Protein AF-A0A8C5WVE3-F1 (afdb_monomer)

Organism: Laticauda laticaudata (NCBI:txid8630)

Sequence (205 aa):
MLMNSTLAFTITLLGLSRTSEAAIAASKREGDHWGKNQDRVSEVPQQKLKQQLEPLLLSSKQCNIPPDSRFDCAPEKLLSQDECQARGCCYVPVSSKEPWCFFPSNYSSYKITNLTATQSGYTAHLNRSVPSFMPDDIMNVQLDVIFETKGRLHFTLKDPARKRYEVPLETPKTTSKESSTLYSVQFSADPFGLIVFRQSNGQVL

Nearest PDB structures (foldseek):
  5nn6-assembly1_A  TM=9.736E-01  e=2.088E-18  Homo sapiens
  5nn3-assembly1_A  TM=9.776E-01  e=5.683E-18  Homo sapiens
  5nn4-assembly1_A  TM=9.722E-01  e=7.193E-18  Homo sapiens
  5nn8-assembly1_A  TM=9.726E-01  e=9.105E-18  Homo sapiens
  8cb1-assembly1_G  TM=9.843E-01  e=1.284E-15  Homo sapiens

pLDDT: mean 80.45, std 23.31, range [29.86, 98.75]

Structure (mmCIF, N/CA/C/O backbone):
data_AF-A0A8C5WVE3-F1
#
_entry.id   AF-A0A8C5WVE3-F1
#
loop_
_atom_site.group_PDB
_atom_site.id
_atom_site.type_symbol
_atom_site.label_atom_id
_atom_site.label_alt_id
_atom_site.label_comp_id
_atom_site.label_asym_id
_atom_site.label_entity_id
_atom_site.label_seq_id
_atom_site.pdbx_PDB_ins_code
_atom_site.Cartn_x
_atom_site.Cartn_y
_atom_site.Cartn_z
_atom_site.occupancy
_atom_site.B_iso_or_equiv
_atom_site.auth_seq_id
_atom_site.auth_comp_id
_atom_site.auth_asym_id
_atom_site.auth_atom_id
_atom_site.pdbx_PDB_model_num
ATOM 1 N N . MET A 1 1 ? 27.695 -66.917 33.510 1.00 36.28 1 MET A N 1
ATOM 2 C CA . MET A 1 1 ? 26.734 -68.009 33.236 1.00 36.28 1 MET A CA 1
ATOM 3 C C . MET A 1 1 ? 25.583 -67.382 32.452 1.00 36.28 1 MET A C 1
ATOM 5 O O . MET A 1 1 ? 24.950 -66.501 33.006 1.00 36.28 1 MET A O 1
ATOM 9 N N . LEU A 1 2 ? 25.551 -67.476 31.111 1.00 29.86 2 LEU A N 1
ATOM 10 C CA . LEU A 1 2 ? 25.024 -68.604 30.299 1.00 29.86 2 LEU A CA 1
ATOM 11 C C . LEU A 1 2 ? 23.488 -68.732 30.509 1.00 29.86 2 LEU A C 1
ATOM 13 O O . LEU A 1 2 ? 23.090 -68.855 31.655 1.00 29.86 2 LEU A O 1
ATOM 17 N N . MET A 1 3 ? 22.570 -68.708 29.527 1.00 33.28 3 MET A N 1
ATOM 18 C CA . MET A 1 3 ? 22.635 -68.938 28.072 1.00 33.28 3 MET A CA 1
ATOM 19 C C . MET A 1 3 ? 21.449 -68.306 27.300 1.00 33.28 3 MET A C 1
ATOM 21 O O . MET A 1 3 ? 20.359 -68.157 27.839 1.00 33.28 3 MET A O 1
ATOM 25 N N . ASN A 1 4 ? 21.711 -68.033 26.015 1.00 31.00 4 ASN A N 1
ATOM 26 C CA . ASN A 1 4 ? 20.890 -68.114 24.792 1.00 31.00 4 ASN A CA 1
ATOM 27 C C . ASN A 1 4 ? 19.398 -68.500 24.859 1.00 31.00 4 ASN A C 1
ATOM 29 O O . ASN A 1 4 ? 19.034 -69.526 25.426 1.00 31.00 4 ASN A O 1
ATOM 33 N N . SER A 1 5 ? 18.607 -67.862 23.984 1.00 36.66 5 SER A N 1
ATOM 34 C CA . SER A 1 5 ? 17.792 -68.640 23.045 1.00 36.66 5 SER A CA 1
ATOM 35 C C . SER A 1 5 ? 17.636 -67.945 21.694 1.00 36.66 5 SER A C 1
ATOM 37 O O . SER A 1 5 ? 17.426 -66.738 21.593 1.00 36.66 5 SER A O 1
ATOM 39 N N . THR A 1 6 ? 17.803 -68.765 20.670 1.00 34.94 6 THR A N 1
ATOM 40 C CA . THR A 1 6 ? 17.997 -68.467 19.258 1.00 34.94 6 THR A CA 1
ATOM 41 C C . THR A 1 6 ? 16.726 -68.865 18.520 1.00 34.94 6 THR A C 1
ATOM 43 O O . THR A 1 6 ? 16.216 -69.955 18.760 1.00 34.94 6 THR A O 1
ATOM 46 N N . LEU A 1 7 ? 16.263 -68.068 17.559 1.00 39.22 7 LEU A N 1
ATOM 47 C CA . LEU A 1 7 ? 15.456 -68.588 16.455 1.00 39.22 7 LEU A CA 1
ATOM 48 C C . LEU A 1 7 ? 15.922 -67.938 15.156 1.00 39.22 7 LEU A C 1
ATOM 50 O O . LEU A 1 7 ? 15.709 -66.757 14.894 1.00 39.22 7 LEU A O 1
ATOM 54 N N . ALA A 1 8 ? 16.641 -68.756 14.396 1.00 35.56 8 ALA A N 1
ATOM 55 C CA . ALA A 1 8 ? 17.126 -68.494 13.061 1.00 35.56 8 ALA A CA 1
ATOM 56 C C . ALA A 1 8 ? 16.016 -68.799 12.047 1.00 35.56 8 ALA A C 1
ATOM 58 O O . ALA A 1 8 ? 15.386 -69.852 12.121 1.00 35.56 8 ALA A O 1
ATOM 59 N N . PHE A 1 9 ? 15.840 -67.919 11.064 1.00 33.25 9 PHE A N 1
ATOM 60 C CA . PHE A 1 9 ? 15.232 -68.268 9.785 1.00 33.25 9 PHE A CA 1
ATOM 61 C C . PHE A 1 9 ? 16.265 -68.012 8.693 1.00 33.25 9 PHE A C 1
ATOM 63 O O . PHE A 1 9 ? 16.633 -66.880 8.389 1.00 33.25 9 PHE A O 1
ATOM 70 N N . THR A 1 10 ? 16.773 -69.112 8.154 1.00 33.31 10 THR A N 1
ATOM 71 C CA . THR A 1 10 ? 17.663 -69.198 7.003 1.00 33.31 10 THR A CA 1
ATOM 72 C C . THR A 1 10 ? 16.846 -69.096 5.718 1.00 33.31 10 THR A C 1
ATOM 74 O O . THR A 1 10 ? 16.001 -69.953 5.467 1.00 33.31 10 THR A O 1
ATOM 77 N N . ILE A 1 11 ? 17.136 -68.105 4.874 1.00 38.97 11 ILE A N 1
ATOM 78 C CA . ILE A 1 11 ? 16.795 -68.142 3.448 1.00 38.97 11 ILE A CA 1
ATOM 79 C C . ILE A 1 11 ? 18.112 -68.158 2.677 1.00 38.97 11 ILE A C 1
ATOM 81 O O . ILE A 1 11 ? 18.825 -67.160 2.589 1.00 38.97 11 ILE A O 1
ATOM 85 N N . THR A 1 12 ? 18.439 -69.334 2.154 1.00 33.59 12 THR A N 1
ATOM 86 C CA . THR A 1 12 ? 19.537 -69.574 1.222 1.00 33.59 12 THR A CA 1
ATOM 87 C C . THR A 1 12 ? 19.081 -69.149 -0.171 1.00 33.59 12 THR A C 1
ATOM 89 O O . THR A 1 12 ? 18.256 -69.828 -0.776 1.00 33.59 12 THR A O 1
ATOM 92 N N . LEU A 1 13 ? 19.623 -68.052 -0.701 1.00 44.06 13 LEU A N 1
ATOM 93 C CA . LEU A 1 13 ? 19.590 -67.769 -2.136 1.00 44.06 13 LEU A CA 1
ATOM 94 C C . LEU A 1 13 ? 21.010 -67.894 -2.680 1.00 44.06 13 LEU A C 1
ATOM 96 O O . LEU A 1 13 ? 21.909 -67.113 -2.372 1.00 44.06 13 LEU A O 1
ATOM 100 N N . LEU A 1 14 ? 21.188 -68.970 -3.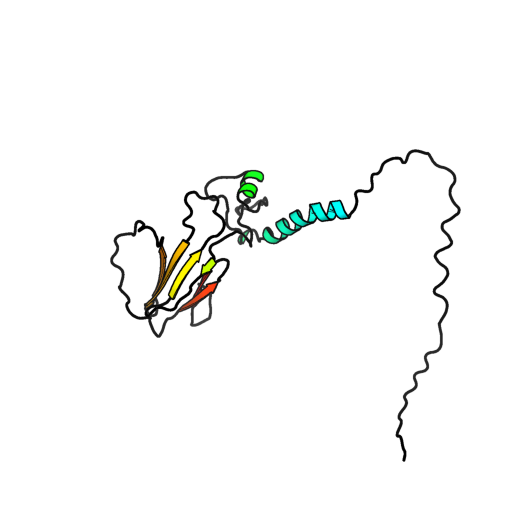439 1.00 37.88 14 LEU A N 1
ATOM 101 C CA . LEU A 1 14 ? 22.376 -69.313 -4.196 1.00 37.88 14 LEU A CA 1
ATOM 102 C C . LEU A 1 14 ? 22.664 -68.243 -5.252 1.00 37.88 14 LEU A C 1
ATOM 104 O O . LEU A 1 14 ? 21.809 -67.947 -6.077 1.00 37.88 14 LEU A O 1
ATOM 108 N N . GLY A 1 15 ? 23.910 -67.771 -5.243 1.00 36.34 15 GLY A N 1
ATOM 109 C CA . GLY A 1 15 ? 24.729 -67.606 -6.440 1.00 36.34 15 GLY A CA 1
ATOM 110 C C . GLY A 1 15 ? 24.320 -66.518 -7.428 1.00 36.34 15 GLY A C 1
ATOM 111 O O . GLY A 1 15 ? 23.378 -66.686 -8.187 1.00 36.34 15 GLY A O 1
ATOM 112 N N . LEU A 1 16 ? 25.146 -65.471 -7.502 1.00 39.44 16 LEU A N 1
ATOM 113 C CA . LEU A 1 16 ? 25.848 -65.040 -8.723 1.00 39.44 16 LEU A CA 1
ATOM 114 C C . LEU A 1 16 ? 26.688 -63.801 -8.381 1.00 39.44 16 LEU A C 1
ATOM 116 O O . LEU A 1 16 ? 26.283 -62.660 -8.573 1.00 39.44 16 LEU A O 1
ATOM 120 N N . SER A 1 17 ? 27.886 -64.036 -7.850 1.00 40.31 17 SER A N 1
ATOM 121 C CA . SER A 1 17 ? 28.980 -63.071 -7.897 1.00 40.31 17 SER A CA 1
ATOM 122 C C . SER A 1 17 ? 29.836 -63.392 -9.119 1.00 40.31 17 SER A C 1
ATOM 124 O O . SER A 1 17 ? 30.340 -64.508 -9.237 1.00 40.31 17 SER A O 1
ATOM 126 N N . ARG A 1 18 ? 30.012 -62.426 -10.028 1.00 43.72 18 ARG A N 1
ATOM 127 C CA . ARG A 1 18 ? 31.219 -62.311 -10.860 1.00 43.72 18 ARG A CA 1
ATOM 128 C C . ARG A 1 18 ? 31.317 -60.935 -11.532 1.00 43.72 18 ARG A C 1
ATOM 130 O O . ARG A 1 18 ? 30.504 -60.568 -12.370 1.00 43.72 18 ARG A O 1
ATOM 137 N N . THR A 1 19 ? 32.385 -60.248 -11.121 1.00 46.28 19 THR A N 1
ATOM 138 C CA . THR A 1 19 ? 33.288 -59.403 -11.921 1.00 46.28 19 THR A CA 1
ATOM 139 C C . THR A 1 19 ? 32.753 -58.082 -12.470 1.00 46.28 19 THR A C 1
ATOM 141 O O . THR A 1 19 ? 32.424 -57.955 -13.645 1.00 46.28 19 THR A O 1
ATOM 144 N N . SER A 1 20 ? 32.821 -57.052 -11.628 1.00 45.97 20 SER A N 1
ATOM 145 C CA . SER A 1 20 ? 33.083 -55.673 -12.038 1.00 45.97 20 SER A CA 1
ATOM 146 C C . SER A 1 20 ? 34.586 -55.501 -12.296 1.00 45.97 20 SER A C 1
ATOM 148 O O . SER A 1 20 ? 35.303 -55.162 -11.368 1.00 45.97 20 SER A O 1
ATOM 150 N N . GLU A 1 21 ? 35.066 -55.804 -13.506 1.00 47.56 21 GLU A N 1
ATOM 151 C CA . GLU A 1 21 ? 36.398 -55.406 -14.020 1.00 47.56 21 GLU A CA 1
ATOM 152 C C . GLU A 1 21 ? 36.596 -55.990 -15.433 1.00 47.56 21 GLU A C 1
ATOM 154 O O . GLU A 1 21 ? 37.212 -57.035 -15.592 1.00 47.56 21 GLU A O 1
ATOM 159 N N . ALA A 1 22 ? 36.006 -55.366 -16.462 1.00 41.16 22 ALA A N 1
ATOM 160 C CA . ALA A 1 22 ? 36.416 -55.488 -17.876 1.00 41.16 22 ALA A CA 1
ATOM 161 C C . ALA A 1 22 ? 35.455 -54.705 -18.796 1.00 41.16 22 ALA A C 1
ATOM 163 O O . ALA A 1 22 ? 34.677 -55.291 -19.540 1.00 41.16 22 ALA A O 1
ATOM 164 N N . ALA A 1 23 ? 35.483 -53.370 -18.754 1.00 37.03 23 ALA A N 1
ATOM 165 C CA . ALA A 1 23 ? 34.795 -52.550 -19.766 1.00 37.03 23 ALA A CA 1
ATOM 166 C C . ALA A 1 23 ? 35.504 -51.216 -20.075 1.00 37.03 23 ALA A C 1
ATOM 168 O O . ALA A 1 23 ? 34.881 -50.287 -20.575 1.00 37.03 23 ALA A O 1
ATOM 169 N N . ILE A 1 24 ? 36.810 -51.104 -19.789 1.00 43.03 24 ILE A N 1
ATOM 170 C CA . ILE A 1 24 ? 37.602 -49.885 -20.071 1.00 43.03 24 ILE A CA 1
ATOM 171 C C . ILE A 1 24 ? 38.659 -50.108 -21.177 1.00 43.03 24 ILE A C 1
ATOM 173 O O . ILE A 1 24 ? 39.328 -49.177 -21.607 1.00 43.03 24 ILE A O 1
ATOM 177 N N . ALA A 1 25 ? 38.773 -51.307 -21.754 1.00 41.84 25 ALA A N 1
ATOM 178 C CA . ALA A 1 25 ? 39.804 -51.606 -22.753 1.00 41.84 25 ALA A CA 1
ATOM 179 C C . ALA A 1 25 ? 39.232 -52.170 -24.065 1.00 41.84 25 ALA A C 1
ATOM 181 O O . ALA A 1 25 ? 39.540 -53.297 -24.433 1.00 41.84 25 ALA A O 1
ATOM 182 N N . ALA A 1 26 ? 38.401 -51.401 -24.779 1.00 40.22 26 ALA A N 1
ATOM 183 C CA . ALA A 1 26 ? 37.989 -51.753 -26.149 1.00 40.22 26 ALA A CA 1
ATOM 184 C C . ALA A 1 26 ? 37.555 -50.553 -27.019 1.00 40.22 26 ALA A C 1
ATOM 186 O O . ALA A 1 26 ? 36.688 -50.689 -27.870 1.00 40.22 26 ALA A O 1
ATOM 187 N N . SER A 1 27 ? 38.165 -49.374 -26.847 1.00 38.31 27 SER A N 1
ATOM 188 C CA . SER A 1 27 ? 38.025 -48.264 -27.809 1.00 38.31 27 SER A CA 1
ATOM 189 C C . SER A 1 27 ? 39.394 -47.678 -28.145 1.00 38.31 27 SER A C 1
ATOM 191 O O . SER A 1 27 ? 39.677 -46.502 -27.927 1.00 38.31 27 SER A O 1
ATOM 193 N N . LYS A 1 28 ? 40.303 -48.543 -28.603 1.00 47.88 28 LYS A N 1
ATOM 194 C CA . LYS A 1 28 ? 41.621 -48.138 -29.100 1.00 47.88 28 LYS A CA 1
ATOM 195 C C . LYS A 1 28 ? 42.072 -49.082 -30.208 1.00 47.88 28 LYS A C 1
ATOM 197 O O . LYS A 1 28 ? 42.980 -49.879 -29.993 1.00 47.88 28 LYS A O 1
ATOM 202 N N . ARG A 1 29 ? 41.389 -49.017 -31.355 1.00 44.25 29 ARG A N 1
ATOM 203 C CA . ARG A 1 29 ? 41.873 -49.427 -32.687 1.00 44.25 29 ARG A CA 1
ATOM 204 C C . ARG A 1 29 ? 40.741 -49.278 -33.707 1.00 44.25 29 ARG A C 1
ATOM 206 O O . ARG A 1 29 ? 40.045 -50.236 -33.979 1.00 44.25 29 ARG A O 1
ATOM 213 N N . GLU A 1 30 ? 40.566 -48.062 -34.207 1.00 38.78 30 GLU A N 1
ATOM 214 C CA . GLU A 1 30 ? 39.949 -47.744 -35.508 1.00 38.78 30 GLU A CA 1
ATOM 215 C C . GLU A 1 30 ? 40.153 -46.242 -35.737 1.00 38.78 30 GLU A C 1
ATOM 217 O O . GLU A 1 30 ? 39.245 -45.421 -35.732 1.00 38.78 30 GLU A O 1
ATOM 222 N N . GLY A 1 31 ? 41.426 -45.864 -35.811 1.00 39.31 31 GLY A N 1
ATOM 223 C CA . GLY A 1 31 ? 41.824 -44.649 -36.493 1.00 39.31 31 GLY A CA 1
ATOM 224 C C . GLY A 1 31 ? 42.447 -45.114 -37.788 1.00 39.31 31 GLY A C 1
ATOM 225 O O . GLY A 1 31 ? 43.513 -45.706 -37.725 1.00 39.31 31 GLY A O 1
ATOM 226 N N . ASP A 1 32 ? 41.742 -44.930 -38.897 1.00 47.84 32 ASP A N 1
ATOM 227 C CA . ASP A 1 32 ? 42.323 -44.587 -40.187 1.00 47.84 32 ASP A CA 1
ATOM 228 C C . ASP A 1 32 ? 41.193 -44.215 -41.146 1.00 47.84 32 ASP A C 1
ATOM 230 O O . ASP A 1 32 ? 40.192 -44.915 -41.264 1.00 47.84 32 ASP A O 1
ATOM 234 N N . HIS A 1 33 ? 41.414 -43.107 -41.854 1.00 47.72 33 HIS A N 1
ATOM 235 C CA . HIS A 1 33 ? 40.580 -42.575 -42.929 1.00 47.72 33 HIS A CA 1
ATOM 236 C C . HIS A 1 33 ? 39.375 -41.728 -42.486 1.00 47.72 33 HIS A C 1
ATOM 238 O O . HIS A 1 33 ? 38.293 -42.241 -42.269 1.00 47.72 33 HIS A O 1
ATOM 244 N N . TRP A 1 34 ? 39.582 -40.413 -42.340 1.00 39.91 34 TRP A N 1
ATOM 245 C CA . TRP A 1 34 ? 38.871 -39.328 -43.049 1.00 39.91 34 TRP A CA 1
ATOM 246 C C . TRP A 1 34 ? 39.360 -37.964 -42.510 1.00 39.91 34 TRP A C 1
ATOM 248 O O . TRP A 1 34 ? 39.194 -37.644 -41.341 1.00 39.91 34 TRP A O 1
ATOM 258 N N . GLY A 1 35 ? 39.995 -37.180 -43.391 1.00 41.00 35 GLY A N 1
ATOM 259 C CA . GLY A 1 35 ? 39.985 -35.707 -43.425 1.00 41.00 35 GLY A CA 1
ATOM 260 C C . GLY A 1 35 ? 40.393 -34.898 -42.186 1.00 41.00 35 GLY A C 1
ATOM 261 O O . GLY A 1 35 ? 39.582 -34.605 -41.317 1.00 41.00 35 GLY A O 1
ATOM 262 N N . LYS A 1 36 ? 41.621 -34.368 -42.201 1.00 49.03 36 LYS A N 1
ATOM 263 C CA . LYS A 1 36 ? 42.072 -33.260 -41.344 1.00 49.03 36 LYS A CA 1
ATOM 264 C C . LYS A 1 36 ? 41.293 -31.972 -41.657 1.00 49.03 36 LYS A C 1
ATOM 266 O O . LYS A 1 36 ? 41.580 -31.331 -42.664 1.00 49.03 36 LYS A O 1
ATOM 271 N N . ASN A 1 37 ? 40.361 -31.576 -40.793 1.00 45.78 37 ASN A N 1
ATOM 272 C CA . ASN A 1 37 ? 40.092 -30.165 -40.481 1.00 45.78 37 ASN A CA 1
ATOM 273 C C . ASN A 1 37 ? 39.177 -30.077 -39.256 1.00 45.78 37 ASN A C 1
ATOM 275 O O . ASN A 1 37 ? 37.957 -29.991 -39.369 1.00 45.78 37 ASN A O 1
ATOM 279 N N . GLN A 1 38 ? 39.778 -30.131 -38.071 1.00 46.66 38 GLN A N 1
ATOM 280 C CA . GLN A 1 38 ? 39.055 -29.970 -36.815 1.00 46.66 38 GLN A CA 1
ATOM 281 C C . GLN A 1 38 ? 39.868 -29.116 -35.849 1.00 46.66 38 GLN A C 1
ATOM 283 O O . GLN A 1 38 ? 40.175 -29.526 -34.739 1.00 46.66 38 GLN A O 1
ATOM 288 N N . ASP A 1 39 ? 40.210 -27.908 -36.292 1.00 45.62 39 ASP A N 1
ATOM 289 C CA . ASP A 1 39 ? 40.699 -26.864 -35.404 1.00 45.62 39 ASP A CA 1
ATOM 290 C C . ASP A 1 39 ? 39.594 -25.822 -35.201 1.00 45.62 39 ASP A C 1
ATOM 292 O O . ASP A 1 39 ? 39.183 -25.134 -36.136 1.00 45.62 39 ASP A O 1
ATOM 296 N N . ARG A 1 40 ? 39.176 -25.696 -33.934 1.00 49.34 40 ARG A N 1
ATOM 297 C CA . ARG A 1 40 ? 38.270 -24.693 -33.338 1.00 49.34 40 ARG A CA 1
ATOM 298 C C . ARG A 1 40 ? 36.761 -24.934 -33.439 1.00 49.34 40 ARG A C 1
ATOM 300 O O . ARG A 1 40 ? 36.016 -24.096 -33.936 1.00 49.34 40 ARG A O 1
ATOM 307 N N . VAL A 1 41 ? 36.286 -25.968 -32.748 1.00 49.88 41 VAL A N 1
ATOM 308 C CA . VAL A 1 41 ? 35.113 -25.768 -31.880 1.00 49.88 41 VAL A CA 1
ATOM 309 C C . VAL A 1 41 ? 35.664 -25.469 -30.492 1.00 49.88 41 VAL A C 1
ATOM 311 O O . VAL A 1 41 ? 36.146 -26.362 -29.805 1.00 49.88 41 VAL A O 1
ATOM 314 N N . SER A 1 42 ? 35.692 -24.192 -30.114 1.00 51.34 42 SER A N 1
ATOM 315 C CA . SER A 1 42 ? 36.045 -23.799 -28.752 1.00 51.34 42 SER A CA 1
ATOM 316 C C . SER A 1 42 ? 34.983 -24.359 -27.810 1.00 51.34 42 SER A C 1
ATOM 318 O O . SER A 1 42 ? 33.842 -23.896 -27.830 1.00 51.34 42 SER A O 1
ATOM 320 N N . GLU A 1 43 ? 35.343 -25.349 -26.996 1.00 53.97 43 GLU A N 1
ATOM 321 C CA . GLU A 1 43 ? 34.535 -25.767 -25.854 1.00 53.97 43 GLU A CA 1
ATOM 322 C C . GLU A 1 43 ? 34.310 -24.542 -24.965 1.00 53.97 43 GLU A C 1
ATOM 324 O O . GLU A 1 43 ? 35.224 -24.035 -24.314 1.00 53.97 43 GLU A O 1
ATOM 329 N N . VAL A 1 44 ? 33.092 -24.000 -24.983 1.00 51.88 44 VAL A N 1
ATOM 330 C CA . VAL A 1 44 ? 32.698 -22.952 -24.045 1.00 51.88 44 VAL A CA 1
ATOM 331 C C . VAL A 1 44 ? 32.687 -23.602 -22.659 1.00 51.88 44 VAL A C 1
ATOM 333 O O . VAL A 1 44 ? 31.916 -24.544 -22.459 1.00 51.88 44 VAL A O 1
ATOM 336 N N . PRO A 1 45 ? 33.502 -23.143 -21.689 1.00 57.22 45 PRO A N 1
ATOM 337 C CA . PRO A 1 45 ? 33.528 -23.758 -20.369 1.00 57.22 45 PRO A CA 1
ATOM 338 C C . PRO A 1 45 ? 32.127 -23.695 -19.760 1.00 57.22 45 PRO A C 1
ATOM 340 O O . PRO A 1 45 ? 31.563 -22.606 -19.631 1.00 57.22 45 PRO A O 1
ATOM 343 N N . GLN A 1 46 ? 31.558 -24.841 -19.370 1.00 59.06 46 GLN A N 1
ATOM 344 C CA . GLN A 1 46 ? 30.197 -24.923 -18.813 1.00 59.06 46 GLN A CA 1
ATOM 345 C C . GLN A 1 46 ? 29.981 -23.976 -17.619 1.00 59.06 46 GLN A C 1
ATOM 347 O O . GLN A 1 46 ? 28.871 -23.513 -17.364 1.00 59.06 46 GLN A O 1
ATOM 352 N N . GLN A 1 47 ? 31.064 -23.621 -16.931 1.00 56.41 47 GLN A N 1
ATOM 353 C CA . GLN A 1 47 ? 31.095 -22.662 -15.834 1.00 56.41 47 GLN A CA 1
ATOM 354 C C . GLN A 1 47 ? 30.789 -21.221 -16.276 1.00 56.41 47 GLN A C 1
ATOM 356 O O . GLN A 1 47 ? 30.090 -20.505 -15.567 1.00 56.41 47 GLN A O 1
ATOM 361 N N . LYS A 1 48 ? 31.218 -20.824 -17.481 1.00 54.38 48 LYS A N 1
ATOM 362 C CA . LYS A 1 48 ? 30.923 -19.512 -18.074 1.00 54.38 48 LYS A CA 1
ATOM 363 C C . LYS A 1 48 ? 29.450 -19.404 -18.484 1.00 54.38 48 LYS A C 1
ATOM 365 O O . LYS A 1 48 ? 28.830 -18.368 -18.276 1.00 54.38 48 LYS A O 1
ATOM 370 N N . LEU A 1 49 ? 28.871 -20.502 -18.976 1.00 57.75 49 LEU A N 1
ATOM 371 C CA . LEU A 1 49 ? 27.449 -20.585 -19.318 1.00 57.75 49 LEU A CA 1
ATOM 372 C C . LEU A 1 49 ? 26.567 -20.511 -18.057 1.00 57.75 49 LEU A C 1
ATOM 374 O O . LEU A 1 49 ? 25.606 -19.752 -18.015 1.00 57.75 49 LEU A O 1
ATOM 378 N N . LYS A 1 50 ? 26.938 -21.224 -16.987 1.00 57.06 50 LYS A N 1
ATOM 379 C CA . LYS A 1 50 ? 26.211 -21.211 -15.706 1.00 57.06 50 LYS A CA 1
ATOM 380 C C . LYS A 1 50 ? 26.243 -19.833 -15.028 1.00 57.06 50 LYS A C 1
ATOM 382 O O . LYS A 1 50 ? 25.207 -19.346 -14.592 1.00 57.06 50 LYS A O 1
ATOM 387 N N . GLN A 1 51 ? 27.395 -19.161 -15.054 1.00 60.06 51 GLN A N 1
ATOM 388 C CA . GLN A 1 51 ? 27.582 -17.819 -14.489 1.00 60.06 51 GLN A CA 1
ATOM 389 C C . GLN A 1 51 ? 26.832 -16.717 -15.268 1.00 60.06 51 GLN A C 1
ATOM 391 O O . GLN A 1 51 ? 26.516 -15.674 -14.701 1.00 60.06 51 GLN A O 1
ATOM 396 N N . GLN A 1 52 ? 26.502 -16.953 -16.546 1.00 57.56 52 GLN A N 1
ATOM 397 C CA . GLN A 1 52 ? 25.666 -16.062 -17.365 1.00 57.56 52 GLN A CA 1
ATOM 398 C C . GLN A 1 52 ? 24.164 -16.405 -17.312 1.00 57.56 52 GLN A C 1
ATOM 400 O O . GLN A 1 52 ? 23.338 -15.511 -17.483 1.00 57.56 52 GLN A O 1
ATOM 405 N N . LEU A 1 53 ? 23.791 -17.666 -17.054 1.00 53.56 53 LEU A N 1
ATOM 406 C CA . LEU A 1 53 ? 22.389 -18.093 -16.934 1.00 53.56 53 LEU A CA 1
ATOM 407 C C . LEU A 1 53 ? 21.794 -17.895 -15.534 1.00 53.56 53 LEU A C 1
ATOM 409 O O . LEU A 1 53 ? 20.590 -17.691 -15.425 1.00 53.56 53 LEU A O 1
ATOM 413 N N . GLU A 1 54 ? 22.590 -17.932 -14.466 1.00 51.28 54 GLU A N 1
ATOM 414 C CA . GLU A 1 54 ? 22.093 -17.751 -13.091 1.00 51.28 54 GLU A CA 1
ATOM 415 C C . GLU A 1 54 ? 21.352 -16.413 -12.859 1.00 51.28 54 GLU A C 1
ATOM 417 O O . GLU A 1 54 ? 20.259 -16.448 -12.286 1.00 51.28 54 GLU A O 1
ATOM 422 N N . PRO A 1 55 ? 21.828 -15.252 -13.359 1.00 52.38 55 PRO A N 1
ATOM 423 C CA . PRO A 1 55 ? 21.084 -13.990 -13.273 1.00 52.38 55 PRO A CA 1
ATOM 424 C C . PRO A 1 55 ? 19.760 -14.011 -14.056 1.00 52.38 55 PRO A C 1
ATOM 426 O O . PRO A 1 55 ? 18.754 -13.469 -13.596 1.00 52.38 55 PRO A O 1
ATOM 429 N N . LEU A 1 56 ? 19.735 -14.682 -15.214 1.00 50.44 56 LEU A N 1
ATOM 430 C CA . LEU A 1 56 ? 18.542 -14.826 -16.060 1.00 50.44 56 LEU A CA 1
ATOM 431 C C . LEU A 1 56 ? 17.505 -15.769 -15.428 1.00 50.44 56 LEU A C 1
ATOM 433 O O . LEU A 1 56 ? 16.306 -15.535 -15.548 1.00 50.44 56 LEU A O 1
ATOM 437 N N . LEU A 1 57 ? 17.954 -16.794 -14.700 1.00 51.09 57 LEU A N 1
ATOM 438 C CA . LEU A 1 57 ? 17.105 -17.737 -13.962 1.00 51.09 57 LEU A CA 1
ATOM 439 C C . LEU A 1 57 ? 16.554 -17.147 -12.650 1.00 51.09 57 LEU A C 1
ATOM 441 O O . LEU A 1 57 ? 15.461 -17.512 -12.212 1.00 51.09 57 LEU A O 1
ATOM 445 N N . LEU A 1 58 ? 17.280 -16.225 -12.006 1.00 48.69 58 LEU A N 1
ATOM 446 C CA . LEU A 1 58 ? 16.761 -15.472 -10.856 1.00 48.69 58 LEU A CA 1
ATOM 447 C C . LEU A 1 58 ? 15.715 -14.440 -11.300 1.00 48.69 58 LEU A C 1
ATOM 449 O O . LEU A 1 58 ? 14.635 -14.372 -10.710 1.00 48.69 58 LEU A O 1
ATOM 453 N N . SER A 1 59 ? 15.997 -13.723 -12.396 1.00 55.16 59 SER A N 1
ATOM 454 C CA . SER A 1 59 ? 15.026 -12.864 -13.083 1.00 55.16 59 SER A CA 1
ATOM 455 C C . SER A 1 59 ? 13.782 -13.659 -13.510 1.00 55.16 59 SER A C 1
ATOM 457 O O . SER A 1 59 ? 12.659 -13.192 -13.328 1.00 55.16 59 SER A O 1
ATOM 459 N N . SER A 1 60 ? 13.938 -14.913 -13.955 1.00 68.81 60 SER A N 1
ATOM 460 C CA . SER A 1 60 ? 12.800 -15.732 -14.387 1.00 68.81 60 SER A CA 1
ATOM 461 C C . SER A 1 60 ? 11.873 -16.169 -13.248 1.00 68.81 60 SER A C 1
ATOM 463 O O . SER A 1 60 ? 10.675 -16.304 -13.479 1.00 68.81 60 SER A O 1
ATOM 465 N N . LYS A 1 61 ? 12.370 -16.389 -12.019 1.00 83.19 61 LYS A N 1
ATOM 466 C CA . L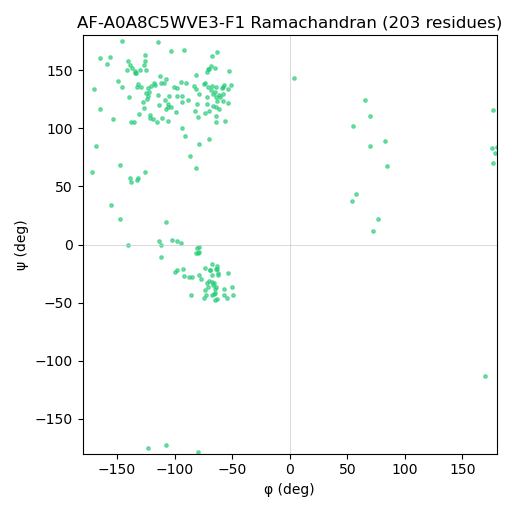YS A 1 61 ? 11.504 -16.778 -10.885 1.00 83.19 61 LYS A CA 1
ATOM 467 C C . LYS A 1 61 ? 10.678 -15.611 -10.355 1.00 83.19 61 LYS A C 1
ATOM 469 O O . LYS A 1 61 ? 9.481 -15.770 -10.140 1.00 83.19 61 LYS A O 1
ATOM 474 N N . GLN A 1 62 ? 11.297 -14.448 -10.165 1.00 90.25 62 GLN A N 1
ATOM 475 C CA . GLN A 1 62 ? 10.604 -13.254 -9.661 1.00 90.25 62 GLN A CA 1
ATOM 476 C C . GLN A 1 62 ? 9.600 -12.673 -10.672 1.00 90.25 62 GLN A C 1
ATOM 478 O O . GLN A 1 62 ? 8.657 -11.991 -10.279 1.00 90.25 62 GLN A O 1
ATOM 483 N N . CYS A 1 63 ? 9.788 -12.984 -11.959 1.00 94.25 63 CYS A N 1
ATOM 484 C CA . CYS A 1 63 ? 8.883 -12.620 -13.046 1.00 94.25 63 CYS A CA 1
ATOM 485 C C . CYS A 1 63 ? 7.858 -13.709 -13.399 1.00 94.25 63 CYS A C 1
ATOM 487 O O . CYS A 1 63 ? 7.052 -13.507 -14.307 1.00 94.25 63 CYS A O 1
ATOM 489 N N . ASN A 1 64 ? 7.844 -14.847 -12.697 1.00 93.31 64 ASN A N 1
ATOM 490 C CA . ASN A 1 64 ? 6.850 -15.899 -12.909 1.00 93.31 64 ASN A CA 1
ATOM 491 C C . ASN A 1 64 ? 5.537 -15.572 -12.177 1.00 93.31 64 ASN A C 1
ATOM 493 O O . ASN A 1 64 ? 5.163 -16.237 -11.211 1.00 93.31 64 ASN A O 1
ATOM 497 N N . ILE A 1 65 ? 4.872 -14.505 -12.621 1.00 93.94 65 ILE A N 1
ATOM 498 C CA . ILE A 1 65 ? 3.591 -14.042 -12.086 1.00 93.94 65 ILE A CA 1
ATOM 499 C C . ILE A 1 65 ? 2.496 -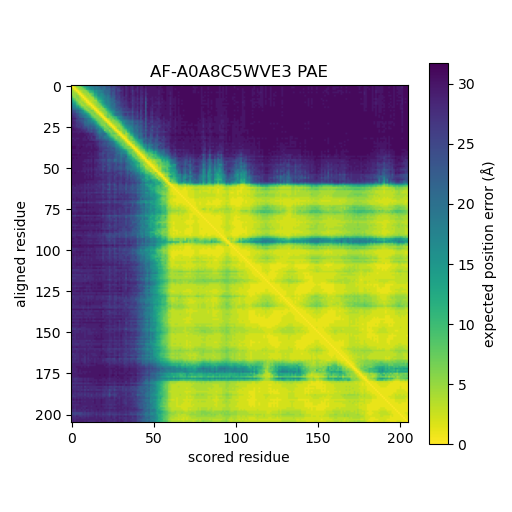14.335 -13.125 1.00 93.94 65 ILE A C 1
ATOM 501 O O . ILE A 1 65 ? 2.627 -13.889 -14.278 1.00 93.94 65 ILE A O 1
ATOM 505 N N . PRO A 1 66 ? 1.434 -15.079 -12.748 1.00 93.44 66 PRO A N 1
ATOM 506 C CA . PRO A 1 66 ? 0.281 -15.328 -13.610 1.00 93.44 66 PRO A CA 1
ATOM 507 C C . PRO A 1 66 ? -0.272 -14.019 -14.188 1.00 93.44 66 PRO A C 1
ATOM 509 O O . PRO A 1 66 ? -0.331 -13.042 -13.442 1.00 93.44 66 PRO A O 1
ATOM 512 N N . PRO A 1 67 ? -0.645 -13.955 -15.483 1.00 93.38 67 PRO A N 1
ATOM 513 C CA . PRO A 1 67 ? -1.075 -12.709 -16.121 1.00 93.38 67 PRO A CA 1
ATOM 514 C C . PRO A 1 67 ? -2.134 -11.926 -15.335 1.00 93.38 67 PRO A C 1
ATOM 516 O O . PRO A 1 67 ? -1.987 -10.722 -15.152 1.00 93.38 67 PRO A O 1
ATOM 519 N N . ASP A 1 68 ? -3.139 -12.620 -14.810 1.00 94.31 68 ASP A N 1
ATOM 520 C CA . ASP A 1 68 ? -4.252 -12.086 -14.017 1.00 94.31 68 ASP A CA 1
ATOM 521 C C . ASP A 1 68 ? -3.843 -11.534 -12.640 1.00 94.31 68 ASP A C 1
ATOM 523 O O . ASP A 1 68 ? -4.585 -10.768 -12.032 1.00 94.31 68 ASP A O 1
ATOM 527 N N . SER A 1 69 ? -2.652 -11.891 -12.157 1.00 95.06 69 SER A N 1
ATOM 528 C CA . SER A 1 69 ? -2.075 -11.416 -10.892 1.00 95.06 69 SER A CA 1
ATOM 529 C C . SER A 1 69 ? -1.006 -10.333 -11.085 1.00 95.06 69 SER A C 1
ATOM 531 O O . S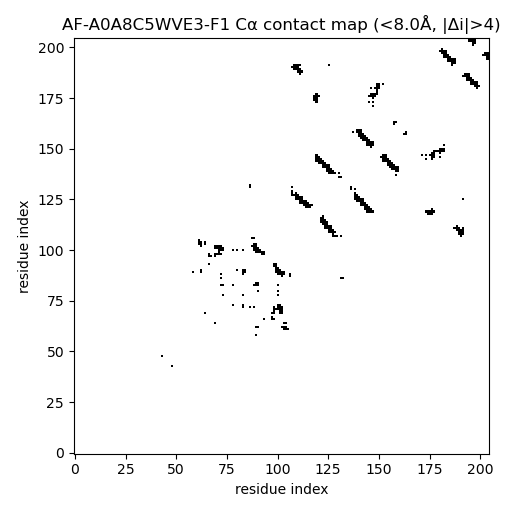ER A 1 69 ? -0.352 -9.927 -10.121 1.00 95.06 69 SER A O 1
ATOM 533 N N . ARG A 1 70 ? -0.766 -9.881 -12.323 1.00 95.88 70 ARG A N 1
ATOM 534 C CA . ARG A 1 70 ? 0.252 -8.866 -12.617 1.00 95.88 70 ARG A CA 1
ATOM 535 C C . ARG A 1 70 ? -0.254 -7.471 -12.277 1.00 95.88 70 ARG A C 1
ATOM 537 O O . ARG A 1 70 ? -1.291 -7.035 -12.767 1.00 95.88 70 ARG A O 1
ATOM 544 N N . PHE A 1 71 ? 0.553 -6.739 -11.519 1.00 96.50 71 PHE A N 1
ATOM 545 C CA . PHE A 1 71 ? 0.358 -5.313 -11.278 1.00 96.50 71 PHE A CA 1
ATOM 546 C C . PHE A 1 71 ? 1.244 -4.501 -12.218 1.00 96.50 71 PHE A C 1
ATOM 548 O O . PHE A 1 71 ? 2.451 -4.739 -12.290 1.00 96.50 71 PHE A O 1
ATOM 555 N N . ASP A 1 72 ? 0.639 -3.553 -12.929 1.00 96.19 72 ASP A N 1
ATOM 556 C CA . ASP A 1 72 ? 1.304 -2.729 -13.939 1.00 96.19 72 ASP A CA 1
ATOM 557 C C . ASP A 1 72 ? 2.396 -1.835 -13.324 1.00 96.19 72 ASP A C 1
ATOM 559 O O . ASP A 1 72 ? 2.144 -1.098 -12.370 1.00 96.19 72 ASP A O 1
ATOM 563 N N . CYS A 1 73 ? 3.608 -1.904 -13.879 1.00 96.50 73 CYS A N 1
ATOM 564 C CA . CYS A 1 73 ? 4.760 -1.087 -13.481 1.00 96.50 73 CYS A CA 1
ATOM 565 C C . CYS A 1 73 ? 4.972 0.139 -14.401 1.00 96.50 73 CYS A C 1
ATOM 567 O O . CYS A 1 73 ? 5.915 0.922 -14.233 1.00 96.50 73 CYS A O 1
ATOM 569 N N . ALA A 1 74 ? 4.085 0.340 -15.373 1.00 94.31 74 ALA A N 1
ATOM 570 C CA . ALA A 1 74 ? 4.077 1.504 -16.246 1.00 94.31 74 ALA A CA 1
ATOM 571 C C . ALA A 1 74 ? 2.659 2.061 -16.492 1.00 94.31 74 ALA A C 1
ATOM 573 O O . ALA A 1 74 ? 2.264 2.264 -17.641 1.00 94.31 74 ALA A O 1
ATOM 574 N N . PRO A 1 75 ? 1.887 2.357 -15.429 1.00 92.38 75 PRO A N 1
ATOM 575 C CA . PRO A 1 75 ? 0.501 2.805 -15.573 1.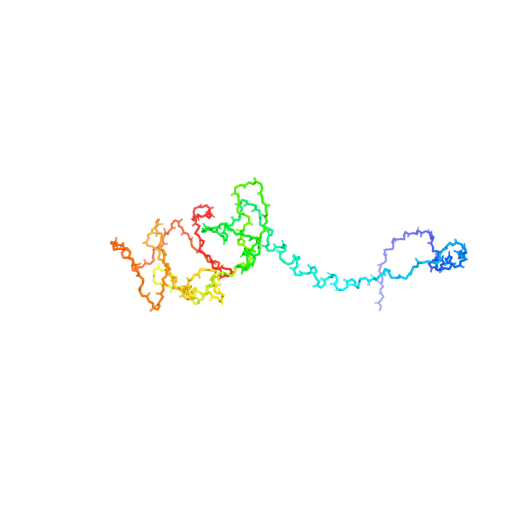00 92.38 75 PRO A CA 1
ATOM 576 C C . PRO A 1 75 ? 0.358 4.143 -16.313 1.00 92.38 75 PRO A C 1
ATOM 578 O O . PRO A 1 75 ? -0.727 4.488 -16.775 1.00 92.38 75 PRO A O 1
ATOM 581 N N . GLU A 1 76 ? 1.428 4.932 -16.407 1.00 92.69 76 GLU A N 1
ATOM 582 C CA . GLU A 1 76 ? 1.406 6.259 -17.014 1.00 92.69 76 GLU A CA 1
ATOM 583 C C . GLU A 1 76 ? 1.760 6.279 -18.509 1.00 92.69 76 GLU A C 1
ATOM 585 O O . GLU A 1 76 ? 1.423 7.248 -19.192 1.00 92.69 76 GLU A O 1
ATOM 590 N N . LYS A 1 77 ? 2.450 5.252 -19.029 1.00 91.19 77 LYS A N 1
ATOM 591 C CA . LYS A 1 77 ? 2.828 5.156 -20.449 1.00 91.19 77 LYS A CA 1
ATOM 592 C C . LYS A 1 77 ? 3.278 3.750 -20.838 1.00 91.19 77 LYS A C 1
ATOM 594 O O . LYS A 1 77 ? 3.751 2.978 -20.018 1.00 91.19 77 LYS A O 1
ATOM 599 N N . LEU A 1 78 ? 3.258 3.464 -22.137 1.00 91.56 78 LEU A N 1
ATOM 600 C CA . LEU A 1 78 ? 3.891 2.258 -22.668 1.00 91.56 78 LEU A CA 1
ATOM 601 C C . LEU A 1 78 ? 5.418 2.378 -22.601 1.00 91.56 78 LEU A C 1
ATOM 603 O O . LEU A 1 78 ? 5.981 3.407 -22.977 1.00 91.56 78 LEU A O 1
ATOM 607 N N . LEU A 1 79 ? 6.071 1.309 -22.148 1.00 94.81 79 LEU A N 1
ATOM 608 C CA . LEU A 1 79 ? 7.525 1.189 -22.092 1.00 94.81 79 LEU A CA 1
ATOM 609 C C . LEU A 1 79 ? 8.015 0.127 -23.069 1.00 94.81 79 LEU A C 1
ATOM 611 O O . LEU A 1 79 ? 7.394 -0.929 -23.235 1.00 94.81 79 LEU A O 1
ATOM 615 N N . SER A 1 80 ? 9.180 0.381 -23.653 1.00 95.69 80 SER A N 1
ATOM 616 C CA . SER A 1 80 ? 10.000 -0.678 -24.232 1.00 95.69 80 SER A CA 1
ATOM 617 C C . SER A 1 80 ? 10.456 -1.670 -23.152 1.00 95.69 80 SER A C 1
ATOM 619 O O . SER A 1 80 ? 10.379 -1.402 -21.948 1.00 95.69 80 SER A O 1
ATOM 621 N N . GLN A 1 81 ? 10.954 -2.830 -23.583 1.00 95.69 81 GLN A N 1
ATOM 622 C CA . GLN A 1 81 ? 11.522 -3.822 -22.672 1.00 95.69 81 GLN A CA 1
ATOM 623 C C . GLN A 1 81 ? 12.633 -3.223 -21.796 1.00 95.69 81 GLN A C 1
ATOM 625 O O . GLN A 1 81 ? 12.607 -3.400 -20.577 1.00 95.69 81 GLN A O 1
ATOM 630 N N . ASP A 1 82 ? 13.553 -2.469 -22.399 1.00 96.31 82 ASP A N 1
ATOM 631 C CA . ASP A 1 82 ? 14.697 -1.883 -21.697 1.00 96.31 82 ASP A CA 1
ATOM 632 C C . ASP A 1 82 ? 14.260 -0.831 -20.673 1.00 96.31 82 ASP A C 1
ATOM 634 O O . ASP A 1 82 ? 14.735 -0.831 -19.539 1.00 96.31 82 ASP A O 1
ATOM 638 N N . GLU A 1 83 ? 13.301 0.033 -21.020 1.00 96.25 83 GLU A N 1
ATOM 639 C CA . GLU A 1 83 ? 12.766 1.022 -20.078 1.00 96.25 83 GLU A CA 1
ATOM 640 C C . GLU A 1 83 ? 12.033 0.363 -18.900 1.00 96.25 83 GLU A C 1
ATOM 642 O O . GLU A 1 83 ? 12.153 0.822 -17.764 1.00 96.25 83 GLU A O 1
ATOM 647 N N . CYS A 1 84 ? 11.291 -0.722 -19.146 1.00 96.38 84 CYS A N 1
ATOM 648 C CA . CYS A 1 84 ? 10.632 -1.486 -18.088 1.00 96.38 84 CYS A CA 1
ATOM 649 C C . CYS A 1 84 ? 11.652 -2.111 -17.127 1.00 96.38 84 CYS A C 1
ATOM 651 O O . CYS A 1 84 ? 11.539 -1.997 -15.904 1.00 96.38 84 CYS A O 1
ATOM 653 N N . GLN A 1 85 ? 12.686 -2.743 -17.679 1.00 95.12 85 GLN A N 1
ATOM 654 C CA . GLN A 1 85 ? 13.740 -3.377 -16.893 1.00 95.12 85 GLN A CA 1
ATOM 655 C C . GLN A 1 85 ? 14.590 -2.347 -16.142 1.00 95.12 85 GLN A C 1
ATOM 657 O O . GLN A 1 85 ? 14.989 -2.606 -15.008 1.00 95.12 85 GLN A O 1
ATOM 662 N N . ALA A 1 86 ? 14.787 -1.149 -16.702 1.00 94.19 86 ALA A N 1
ATOM 663 C CA . ALA A 1 86 ? 15.449 -0.037 -16.021 1.00 94.19 86 ALA A CA 1
ATOM 664 C C . ALA A 1 86 ? 14.693 0.434 -14.763 1.00 94.19 86 ALA A C 1
ATOM 666 O O . ALA A 1 86 ? 15.316 0.946 -13.835 1.00 94.19 86 ALA A O 1
ATOM 667 N N . ARG A 1 87 ? 13.373 0.204 -14.675 1.00 94.31 87 ARG A N 1
ATOM 668 C CA . ARG A 1 87 ? 12.583 0.415 -13.443 1.00 94.31 87 ARG A CA 1
ATOM 669 C C . ARG A 1 87 ? 12.725 -0.705 -12.414 1.00 94.31 87 ARG A C 1
ATOM 671 O O . ARG A 1 87 ? 12.119 -0.623 -11.347 1.00 94.31 87 ARG A O 1
ATOM 678 N N . GLY A 1 88 ? 13.482 -1.755 -12.734 1.00 93.56 88 GLY A N 1
ATOM 679 C CA . GLY A 1 88 ? 13.572 -2.982 -11.947 1.00 93.56 88 GLY A CA 1
ATOM 680 C C . GLY A 1 88 ? 12.357 -3.898 -12.109 1.00 93.56 88 GLY A C 1
ATOM 681 O O . GLY A 1 88 ? 12.088 -4.703 -11.218 1.00 93.56 88 GLY A O 1
ATOM 682 N N . CYS A 1 89 ? 11.604 -3.759 -13.205 1.00 96.19 89 CYS A N 1
ATOM 683 C CA . CYS A 1 89 ? 10.375 -4.508 -13.450 1.00 96.19 89 CYS A CA 1
ATOM 684 C C . CYS A 1 89 ? 10.542 -5.653 -14.453 1.00 96.19 89 CYS A C 1
ATOM 686 O O . CYS A 1 89 ? 11.555 -5.782 -15.143 1.00 96.19 89 CYS A O 1
ATOM 688 N N . CYS A 1 90 ? 9.537 -6.523 -14.497 1.00 96.56 90 CYS A N 1
ATOM 689 C CA . CYS A 1 90 ? 9.473 -7.663 -15.397 1.00 96.56 90 CYS A CA 1
ATOM 690 C C . CYS A 1 90 ? 8.796 -7.279 -16.703 1.00 96.56 90 CYS A C 1
ATOM 692 O O . CYS A 1 90 ? 7.764 -6.616 -16.679 1.00 96.56 90 CYS A O 1
ATOM 694 N N . TYR A 1 91 ? 9.332 -7.758 -17.825 1.00 95.50 91 TYR A N 1
ATOM 695 C CA . TYR A 1 91 ? 8.737 -7.563 -19.142 1.00 95.50 91 TYR A CA 1
ATOM 696 C C . TYR A 1 91 ? 8.432 -8.915 -19.789 1.00 95.50 91 TYR A C 1
ATOM 698 O O . TYR A 1 91 ? 9.349 -9.640 -20.172 1.00 95.50 91 TYR A O 1
ATOM 706 N N . VAL A 1 92 ? 7.151 -9.272 -19.892 1.00 93.69 92 VAL A N 1
ATOM 707 C CA . VAL A 1 92 ? 6.697 -10.512 -20.541 1.00 93.69 92 VAL A CA 1
ATOM 708 C C . VAL A 1 92 ? 5.498 -10.197 -21.436 1.00 93.69 92 VAL A C 1
ATOM 710 O O . VAL A 1 92 ? 4.396 -10.005 -20.908 1.00 93.69 92 VAL A O 1
ATOM 713 N N . PRO A 1 93 ? 5.680 -10.174 -22.770 1.00 89.56 93 PRO A N 1
ATOM 714 C CA . PRO A 1 93 ? 4.591 -9.943 -23.710 1.00 89.56 93 PRO A CA 1
ATOM 715 C C . PRO A 1 93 ? 3.462 -10.965 -23.549 1.00 89.56 93 PRO A C 1
ATOM 717 O O . PRO A 1 93 ? 3.711 -12.164 -23.410 1.00 89.56 93 PRO A O 1
ATOM 720 N N . VAL A 1 94 ? 2.217 -10.495 -23.590 1.00 85.69 94 VAL A N 1
ATOM 721 C CA . VAL A 1 94 ? 1.002 -11.327 -23.568 1.00 85.69 94 VAL A CA 1
ATOM 722 C C . VAL A 1 94 ? 0.023 -10.846 -24.638 1.00 85.69 94 VAL A C 1
ATOM 724 O O . VAL A 1 94 ? -0.007 -9.667 -24.980 1.00 85.69 94 VAL A O 1
ATOM 727 N N . SER A 1 95 ? -0.779 -11.756 -25.190 1.00 81.31 95 SER A N 1
ATOM 728 C CA . SER A 1 95 ? -1.772 -11.444 -26.233 1.00 81.31 95 SER A CA 1
ATOM 729 C C . SER A 1 95 ? -3.078 -10.852 -25.688 1.00 81.31 95 SER A C 1
ATOM 731 O O . SER A 1 95 ? -3.995 -10.557 -26.451 1.00 81.31 95 SER A O 1
ATOM 733 N N . SER A 1 96 ? -3.193 -10.754 -24.370 1.00 83.12 96 SER A N 1
ATOM 734 C CA . SER A 1 96 ? -4.383 -10.347 -23.633 1.00 83.12 96 SER A CA 1
ATOM 735 C C . SER A 1 96 ? -4.209 -8.932 -23.045 1.00 83.12 96 SER A C 1
ATOM 737 O O . SER A 1 96 ? -3.277 -8.221 -23.417 1.00 83.12 96 SER A O 1
ATOM 739 N N . LYS A 1 97 ? -5.147 -8.459 -22.214 1.00 88.19 97 LYS A N 1
ATOM 740 C CA . LYS A 1 97 ? -5.182 -7.055 -21.739 1.00 88.19 97 LYS A CA 1
ATOM 741 C C . LYS A 1 97 ? -4.231 -6.768 -20.569 1.00 88.19 97 LYS A C 1
ATOM 743 O O . LYS A 1 97 ? -4.115 -5.623 -20.146 1.00 88.19 97 LYS A O 1
ATOM 748 N N . GLU A 1 98 ? -3.606 -7.799 -20.021 1.00 94.19 98 GLU A N 1
ATOM 749 C CA . GLU A 1 98 ? -2.729 -7.742 -18.858 1.00 94.19 98 GLU A CA 1
ATOM 750 C C . GLU A 1 98 ? -1.396 -7.049 -19.199 1.00 94.19 98 GLU A C 1
ATOM 752 O O . GLU A 1 98 ? -0.925 -7.112 -20.341 1.00 94.19 98 GLU A O 1
ATOM 757 N N . PRO A 1 99 ? -0.755 -6.386 -18.220 1.00 95.31 99 PRO A N 1
ATOM 758 C CA . PRO A 1 99 ? 0.421 -5.574 -18.481 1.00 95.31 99 PRO A CA 1
ATOM 759 C C . PRO A 1 99 ? 1.619 -6.428 -18.910 1.00 95.31 99 PRO A C 1
ATOM 761 O O . PRO A 1 99 ? 1.942 -7.465 -18.317 1.00 95.31 99 PRO A O 1
ATOM 764 N N . TRP A 1 100 ? 2.315 -5.945 -19.939 1.00 94.38 100 TRP A N 1
ATOM 765 C CA . TRP A 1 100 ? 3.586 -6.521 -20.375 1.00 94.38 100 TRP A CA 1
ATOM 766 C C . TRP A 1 100 ? 4.700 -6.168 -19.392 1.00 94.38 100 TRP A C 1
ATOM 768 O O . TRP A 1 100 ? 5.520 -7.029 -19.092 1.00 94.38 100 TRP A O 1
ATOM 778 N N . CYS A 1 101 ? 4.695 -4.932 -18.873 1.00 96.56 101 CYS A N 1
ATOM 779 C CA . CYS A 1 101 ? 5.610 -4.450 -17.843 1.00 96.56 101 CYS A CA 1
ATOM 780 C C . CYS A 1 101 ? 4.948 -4.497 -16.460 1.00 96.56 101 CYS A C 1
ATOM 782 O O . CYS A 1 101 ? 3.998 -3.763 -16.209 1.00 96.56 101 CYS A O 1
ATOM 784 N N . PHE A 1 102 ? 5.438 -5.331 -15.548 1.00 96.81 102 PHE A N 1
ATOM 785 C CA . PHE A 1 102 ? 4.795 -5.546 -14.250 1.00 96.81 102 PHE A CA 1
ATOM 786 C C . PHE A 1 102 ? 5.799 -5.669 -13.105 1.00 96.81 102 PHE A C 1
ATOM 788 O O . PHE A 1 102 ? 6.974 -5.988 -13.309 1.00 96.81 102 PHE A O 1
ATOM 795 N N . PHE A 1 103 ? 5.334 -5.411 -11.884 1.00 97.06 103 PHE A N 1
ATOM 796 C CA . PHE A 1 103 ? 6.164 -5.528 -10.688 1.00 97.06 103 PHE A CA 1
ATOM 797 C C . PHE A 1 103 ? 6.554 -6.993 -10.420 1.00 97.06 103 PHE A C 1
ATOM 799 O O . PHE A 1 103 ? 5.667 -7.846 -10.374 1.00 97.06 103 PHE A O 1
ATOM 806 N N . PRO A 1 104 ? 7.845 -7.316 -10.207 1.00 96.00 104 PRO A N 1
ATOM 807 C CA . PRO A 1 104 ? 8.260 -8.635 -9.742 1.00 96.00 104 PRO A CA 1
ATOM 808 C C . PRO A 1 104 ? 7.791 -8.898 -8.309 1.00 96.00 104 PRO A C 1
ATOM 810 O O . PRO A 1 104 ? 7.534 -7.973 -7.536 1.00 96.00 104 PRO A O 1
ATOM 813 N N . SER A 1 105 ? 7.785 -10.168 -7.905 1.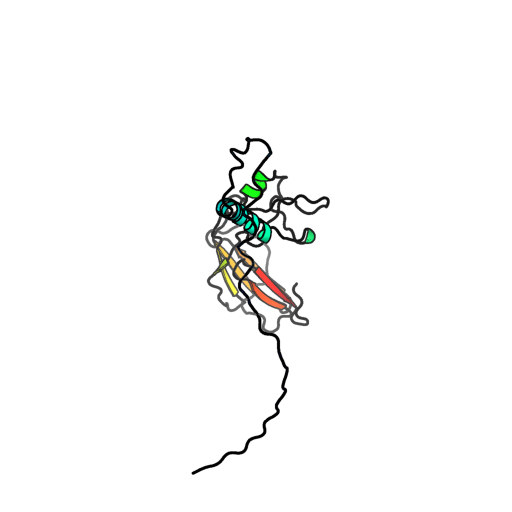00 94.38 105 SER A N 1
ATOM 814 C CA . SER A 1 105 ? 7.387 -10.571 -6.548 1.00 94.38 105 SER A CA 1
ATOM 815 C C . SER A 1 105 ? 8.295 -10.027 -5.438 1.00 94.38 105 SER A C 1
ATOM 817 O O . SER A 1 105 ? 7.877 -9.941 -4.287 1.00 94.38 105 SER A O 1
ATOM 819 N N . ASN A 1 106 ? 9.528 -9.643 -5.772 1.00 92.69 106 ASN A N 1
ATOM 820 C CA . ASN A 1 106 ? 10.510 -9.053 -4.862 1.00 92.69 106 ASN A CA 1
ATOM 821 C C . ASN A 1 106 ? 10.731 -7.551 -5.102 1.00 92.69 106 ASN A C 1
ATOM 823 O O . ASN A 1 106 ? 11.769 -7.020 -4.698 1.00 92.69 106 ASN A O 1
ATOM 827 N N . TYR A 1 107 ? 9.803 -6.864 -5.778 1.00 94.62 107 TYR A N 1
ATOM 828 C CA . TYR A 1 107 ? 9.935 -5.426 -5.985 1.00 94.62 107 TYR A CA 1
ATOM 829 C C . TYR A 1 107 ? 10.036 -4.695 -4.642 1.00 94.62 107 TYR A C 1
ATOM 831 O O . TYR A 1 107 ? 9.286 -4.980 -3.706 1.00 94.62 107 TYR A O 1
ATOM 839 N N . SER A 1 108 ? 10.965 -3.741 -4.534 1.00 93.94 108 SER A N 1
ATOM 840 C CA . SER A 1 108 ? 11.177 -3.028 -3.275 1.00 93.94 108 SER A CA 1
ATOM 841 C C . SER A 1 108 ? 9.923 -2.236 -2.897 1.00 93.94 108 SER A C 1
ATOM 843 O O . SER A 1 108 ? 9.446 -1.391 -3.660 1.00 93.94 108 SER A O 1
ATOM 845 N N . SER A 1 109 ? 9.398 -2.511 -1.705 1.00 96.38 109 SER A N 1
ATOM 846 C CA . SER A 1 109 ? 8.280 -1.797 -1.091 1.00 96.38 109 SER A CA 1
ATOM 847 C C . SER A 1 109 ? 8.699 -1.241 0.273 1.00 96.38 109 SER A C 1
ATOM 849 O O . SER A 1 109 ? 9.864 -1.319 0.670 1.00 96.38 109 SER A O 1
ATOM 851 N N . TYR A 1 110 ? 7.749 -0.647 0.984 1.00 98.38 110 TYR A N 1
ATOM 852 C CA . TYR A 1 110 ? 7.946 -0.242 2.367 1.00 98.38 110 TYR A CA 1
ATOM 853 C C . TYR A 1 110 ? 8.038 -1.461 3.282 1.00 98.38 110 TYR A C 1
ATOM 855 O O . TYR A 1 110 ? 7.416 -2.489 3.024 1.00 98.38 110 TYR A O 1
ATOM 863 N N . LYS A 1 111 ? 8.774 -1.317 4.380 1.00 98.38 111 LYS A N 1
ATOM 864 C CA . LYS A 1 111 ? 8.876 -2.293 5.464 1.00 98.38 111 LYS A CA 1
ATOM 865 C C . LYS A 1 111 ? 8.350 -1.684 6.747 1.00 98.38 111 LYS A C 1
ATOM 867 O O . LYS A 1 111 ? 8.640 -0.521 7.032 1.00 98.38 111 LYS A O 1
ATOM 872 N N . ILE A 1 112 ? 7.611 -2.461 7.529 1.00 98.38 112 ILE A N 1
ATOM 873 C CA . ILE A 1 112 ? 7.129 -1.992 8.826 1.00 98.38 112 ILE A CA 1
ATOM 874 C C . ILE A 1 112 ? 8.264 -1.974 9.853 1.00 98.38 112 ILE A C 1
ATOM 876 O O . ILE A 1 112 ? 9.077 -2.891 9.942 1.00 98.38 112 ILE A O 1
ATOM 880 N N . THR A 1 113 ? 8.300 -0.921 10.655 1.00 97.69 113 THR A N 1
ATOM 881 C CA . THR A 1 113 ? 9.237 -0.723 11.759 1.00 97.69 113 THR A CA 1
ATOM 882 C C . THR A 1 113 ? 8.500 -0.066 12.922 1.00 97.69 113 THR A C 1
ATOM 884 O O . THR A 1 113 ? 7.535 0.671 12.716 1.00 97.69 113 THR A O 1
ATOM 887 N N . ASN A 1 114 ? 8.934 -0.339 14.154 1.00 96.88 114 ASN A N 1
ATOM 888 C CA . ASN A 1 114 ? 8.367 0.258 15.372 1.00 96.88 114 ASN A CA 1
ATOM 889 C C . ASN A 1 114 ? 6.839 0.091 15.517 1.00 96.88 114 ASN A C 1
ATOM 891 O O . ASN A 1 114 ? 6.160 0.995 16.005 1.00 96.88 114 ASN A O 1
ATOM 895 N N . LEU A 1 115 ? 6.288 -1.060 15.107 1.00 98.25 115 LEU A N 1
ATOM 896 C CA . LEU A 1 115 ? 4.866 -1.355 15.298 1.00 98.25 115 LEU A CA 1
ATOM 897 C C . LEU A 1 115 ? 4.531 -1.374 16.793 1.00 98.25 115 LEU A C 1
ATOM 899 O O . LEU A 1 115 ? 5.015 -2.226 17.537 1.00 98.25 115 LEU A O 1
ATOM 903 N N . THR A 1 116 ? 3.676 -0.448 17.212 1.00 98.19 116 THR A N 1
ATOM 904 C CA . THR A 1 116 ? 3.340 -0.218 18.616 1.00 98.19 116 THR A CA 1
ATOM 905 C C . THR A 1 116 ? 1.828 -0.141 18.785 1.00 98.19 116 THR A C 1
ATOM 907 O O . THR A 1 116 ? 1.130 0.471 17.978 1.00 98.19 116 THR A O 1
ATOM 910 N N . ALA A 1 117 ? 1.302 -0.768 19.837 1.00 97.62 117 ALA A N 1
ATOM 911 C CA . ALA A 1 117 ? -0.108 -0.645 20.191 1.00 97.62 117 ALA A CA 1
ATOM 912 C C . ALA A 1 117 ? -0.397 0.737 20.797 1.00 97.62 117 ALA A C 1
ATOM 914 O O . ALA A 1 117 ? 0.369 1.244 21.615 1.00 97.62 117 ALA A O 1
ATOM 915 N N . THR A 1 118 ? -1.528 1.327 20.425 1.00 96.50 118 THR A N 1
ATOM 916 C CA . THR A 1 118 ? -2.041 2.578 20.996 1.00 96.50 118 THR A CA 1
ATOM 917 C C . THR A 1 118 ? -3.346 2.306 21.748 1.00 96.50 118 THR A C 1
ATOM 919 O O . THR A 1 118 ? -3.885 1.200 21.711 1.00 96.50 118 THR A O 1
ATOM 922 N N . GLN A 1 119 ? -3.894 3.319 22.425 1.00 95.19 119 GLN A N 1
ATOM 923 C CA . GLN A 1 119 ? -5.187 3.187 23.114 1.00 95.19 119 GLN A CA 1
ATOM 924 C C . GLN A 1 119 ? -6.347 2.878 22.157 1.00 95.19 119 GLN A C 1
ATOM 926 O O . GLN A 1 119 ? -7.338 2.283 22.578 1.00 95.19 119 GLN A O 1
ATOM 931 N N . SER A 1 120 ? -6.234 3.277 20.886 1.00 94.31 120 SER A N 1
ATOM 932 C CA . SER A 1 120 ? -7.279 3.137 19.867 1.00 94.31 120 SER A CA 1
ATOM 933 C C . SER A 1 120 ? -6.950 2.131 18.758 1.00 94.31 120 SER A C 1
ATOM 935 O O . SER A 1 120 ? -7.849 1.743 18.011 1.00 94.31 120 SER A O 1
ATOM 937 N N . GLY A 1 121 ? -5.707 1.648 18.667 1.00 96.38 121 GLY A N 1
ATOM 938 C CA . GLY A 1 121 ? -5.290 0.650 17.685 1.00 96.38 121 GLY A CA 1
ATOM 939 C C . GLY A 1 121 ? -3.779 0.448 17.625 1.00 96.38 121 GLY A C 1
ATOM 940 O O . GLY A 1 121 ? -3.200 -0.087 18.570 1.00 96.38 121 GLY A O 1
ATOM 941 N N . TYR A 1 122 ? -3.155 0.823 16.509 1.00 98.00 122 TYR A N 1
ATOM 942 C CA . TYR A 1 122 ? -1.719 0.650 16.268 1.00 98.00 122 TYR A CA 1
ATOM 943 C C . TYR A 1 122 ? -1.115 1.878 15.592 1.00 98.00 122 TYR A C 1
ATOM 945 O O . TYR A 1 122 ? -1.800 2.590 14.866 1.00 98.00 122 TYR A O 1
ATOM 953 N N . THR A 1 123 ? 0.182 2.081 15.789 1.00 98.56 123 THR A N 1
ATOM 954 C CA . THR A 1 123 ? 0.991 3.034 15.026 1.00 98.56 123 THR A CA 1
ATOM 955 C C . THR A 1 123 ? 2.305 2.373 14.616 1.00 98.56 123 THR A C 1
ATOM 957 O O . THR A 1 123 ? 2.790 1.479 15.316 1.00 98.56 123 THR A O 1
ATOM 960 N N . ALA A 1 124 ? 2.857 2.743 13.464 1.00 98.62 124 ALA A N 1
ATOM 961 C CA . ALA A 1 124 ? 4.124 2.214 12.967 1.00 98.62 124 ALA A CA 1
ATOM 962 C C . ALA A 1 124 ? 4.803 3.179 11.988 1.00 98.62 124 ALA A C 1
ATOM 964 O O . ALA A 1 124 ? 4.154 4.018 11.367 1.00 98.62 124 ALA A O 1
ATOM 965 N N . HIS A 1 125 ? 6.104 2.991 11.782 1.00 98.56 125 HIS A N 1
ATOM 966 C CA . HIS A 1 125 ? 6.839 3.603 10.679 1.00 98.56 125 HIS A CA 1
ATOM 967 C C . HIS A 1 125 ? 6.974 2.619 9.524 1.00 98.56 125 HIS A C 1
ATOM 969 O O . HIS A 1 125 ? 7.349 1.462 9.714 1.00 98.56 125 HIS A O 1
ATOM 975 N N . LEU A 1 126 ? 6.716 3.088 8.314 1.00 98.69 126 LEU A N 1
ATOM 976 C CA . LEU A 1 126 ? 6.909 2.365 7.074 1.00 98.69 126 LEU A CA 1
ATOM 977 C C . LEU A 1 126 ? 8.117 2.966 6.369 1.00 98.69 126 LEU A C 1
ATOM 979 O O . LEU A 1 126 ? 8.080 4.128 5.971 1.00 98.69 126 LEU A O 1
ATOM 983 N N . ASN A 1 127 ? 9.167 2.170 6.185 1.00 98.19 127 ASN A N 1
ATOM 984 C CA . ASN A 1 127 ? 10.418 2.627 5.590 1.00 98.19 127 ASN A CA 1
ATOM 985 C C . ASN A 1 127 ? 10.683 1.949 4.250 1.00 98.19 127 ASN A C 1
ATOM 987 O O . ASN A 1 127 ? 10.686 0.722 4.155 1.00 98.19 127 ASN A O 1
ATOM 991 N N . ARG A 1 128 ? 10.959 2.747 3.224 1.00 96.81 128 ARG A N 1
ATOM 992 C CA . ARG A 1 128 ? 11.437 2.290 1.919 1.00 96.81 128 ARG A CA 1
ATOM 993 C C . ARG A 1 128 ? 12.949 2.498 1.854 1.00 96.81 128 ARG A C 1
ATOM 995 O O . ARG A 1 128 ? 13.444 3.542 2.260 1.00 96.81 128 ARG A O 1
ATOM 1002 N N . SER A 1 129 ? 13.694 1.510 1.361 1.00 94.56 129 SER A N 1
ATOM 1003 C CA . SER A 1 129 ? 15.166 1.599 1.271 1.00 94.56 129 SER A CA 1
ATOM 1004 C C . SER A 1 129 ? 15.671 1.977 -0.120 1.00 94.56 129 SER A C 1
ATOM 1006 O O . SER A 1 129 ? 16.776 2.492 -0.246 1.00 94.56 129 SER A O 1
ATOM 1008 N N . VAL A 1 130 ? 14.876 1.721 -1.159 1.00 94.75 130 VAL A N 1
ATOM 1009 C CA . VAL A 1 130 ? 15.230 1.988 -2.557 1.00 94.75 130 VAL A CA 1
ATOM 1010 C C . VAL A 1 130 ? 14.155 2.889 -3.151 1.00 94.75 130 VAL A C 1
ATOM 1012 O O . VAL A 1 130 ? 12.991 2.503 -3.076 1.00 94.75 130 VAL A O 1
ATOM 1015 N N . PRO A 1 131 ? 14.485 4.054 -3.732 1.00 94.62 131 PRO A N 1
ATOM 1016 C CA . PRO A 1 131 ? 13.506 4.885 -4.430 1.00 94.62 131 PRO A CA 1
ATOM 1017 C C . PRO A 1 131 ? 12.725 4.094 -5.487 1.00 94.62 131 PRO A C 1
ATOM 1019 O O . PRO A 1 131 ? 13.200 3.095 -6.031 1.00 94.62 131 PRO A O 1
ATOM 1022 N N . SER A 1 132 ? 11.483 4.483 -5.721 1.00 93.00 132 SER A N 1
ATOM 1023 C CA . SER A 1 132 ? 10.698 4.008 -6.850 1.00 93.00 132 SER A CA 1
ATOM 1024 C C . SER A 1 132 ? 11.096 4.763 -8.124 1.00 93.00 132 SER A C 1
ATOM 1026 O O . SER A 1 132 ? 12.001 5.596 -8.134 1.00 93.00 132 SER A O 1
ATOM 1028 N N . PHE A 1 133 ? 10.427 4.449 -9.231 1.00 91.19 133 PHE A N 1
ATOM 1029 C CA . PHE A 1 133 ? 10.553 5.229 -10.461 1.00 91.19 133 PHE A CA 1
ATOM 1030 C C . PHE A 1 133 ? 9.735 6.533 -10.428 1.00 91.19 133 PHE A C 1
ATOM 1032 O O . PHE A 1 133 ? 9.826 7.322 -11.369 1.00 91.19 133 PHE A O 1
ATOM 1039 N N . MET A 1 134 ? 8.916 6.748 -9.392 1.00 90.69 134 MET A N 1
ATOM 1040 C CA . MET A 1 134 ? 8.162 7.985 -9.211 1.00 90.69 134 MET A CA 1
ATOM 1041 C C . MET A 1 134 ? 9.054 9.065 -8.585 1.00 90.69 134 MET A C 1
ATOM 1043 O O . MET A 1 134 ? 9.921 8.753 -7.769 1.00 90.69 134 MET A O 1
ATOM 1047 N N . PRO A 1 135 ? 8.860 10.344 -8.947 1.00 91.50 135 PRO A N 1
ATOM 1048 C CA . PRO A 1 135 ? 9.586 11.432 -8.310 1.00 91.50 135 PRO A CA 1
ATOM 1049 C C . PRO A 1 135 ? 9.151 11.612 -6.848 1.00 91.50 135 PRO A C 1
ATOM 1051 O O . PRO A 1 135 ? 8.011 11.327 -6.484 1.00 91.50 135 PRO A O 1
ATOM 1054 N N . ASP A 1 136 ? 10.059 12.158 -6.038 1.00 94.94 136 ASP A N 1
ATOM 1055 C CA . ASP A 1 136 ? 9.792 12.642 -4.678 1.00 94.94 136 ASP A CA 1
ATOM 1056 C C . ASP A 1 136 ? 9.203 11.601 -3.703 1.00 94.94 136 ASP A C 1
ATOM 1058 O O . ASP A 1 136 ? 8.297 11.907 -2.919 1.00 94.94 136 ASP A O 1
ATOM 1062 N N . ASP A 1 137 ? 9.738 10.374 -3.709 1.00 96.44 137 ASP A N 1
ATOM 1063 C CA . ASP A 1 137 ? 9.370 9.351 -2.725 1.00 96.44 137 ASP A CA 1
ATOM 1064 C C . ASP A 1 137 ? 9.523 9.854 -1.279 1.00 96.44 137 ASP A C 1
ATOM 1066 O O . ASP A 1 137 ? 10.556 10.393 -0.868 1.00 96.44 137 ASP A O 1
ATOM 1070 N N . ILE A 1 138 ? 8.505 9.594 -0.457 1.00 97.88 138 ILE A N 1
ATOM 1071 C CA . ILE A 1 138 ? 8.556 9.843 0.986 1.00 97.88 138 ILE A CA 1
ATOM 1072 C C . ILE A 1 138 ? 9.065 8.576 1.667 1.00 97.88 138 ILE A C 1
ATOM 1074 O O . ILE A 1 138 ? 8.300 7.683 2.002 1.00 97.88 138 ILE A O 1
ATOM 1078 N N . MET A 1 139 ? 10.374 8.496 1.886 1.00 97.56 139 MET A N 1
ATOM 1079 C CA . MET A 1 139 ? 11.027 7.248 2.306 1.00 97.56 139 MET A CA 1
ATOM 1080 C C . MET A 1 139 ? 10.596 6.719 3.684 1.00 97.56 139 MET A C 1
ATOM 1082 O O . MET A 1 139 ? 10.747 5.525 3.933 1.00 97.56 139 MET A O 1
ATOM 1086 N N . ASN A 1 140 ? 10.050 7.572 4.557 1.00 98.25 140 ASN A N 1
ATOM 1087 C CA . ASN A 1 140 ? 9.482 7.197 5.854 1.00 98.25 140 ASN A CA 1
ATOM 1088 C C . ASN A 1 140 ? 8.051 7.733 5.970 1.00 98.25 140 ASN A C 1
ATOM 1090 O O . ASN A 1 140 ? 7.840 8.946 5.971 1.00 98.25 140 ASN A O 1
ATOM 1094 N N . VAL A 1 141 ? 7.086 6.830 6.097 1.00 98.44 141 VAL A N 1
ATOM 1095 C CA . VAL A 1 141 ? 5.656 7.128 6.225 1.00 98.44 141 VAL A CA 1
ATOM 1096 C C . VAL A 1 141 ? 5.168 6.628 7.579 1.00 98.44 141 VAL A C 1
ATOM 1098 O O . VAL A 1 141 ? 5.508 5.527 7.998 1.00 98.44 141 VAL A O 1
ATOM 1101 N N . GLN A 1 142 ? 4.350 7.409 8.272 1.00 98.69 142 GLN A N 1
ATOM 1102 C CA . GLN A 1 142 ? 3.691 6.972 9.497 1.00 98.69 142 GLN A CA 1
ATOM 1103 C C . GLN A 1 142 ? 2.355 6.305 9.165 1.00 98.69 142 GLN A C 1
ATOM 1105 O O . GLN A 1 142 ? 1.506 6.899 8.500 1.00 98.69 142 GLN A O 1
ATOM 1110 N N . LEU A 1 143 ? 2.187 5.071 9.635 1.00 98.75 143 LEU A N 1
ATOM 1111 C CA . LEU A 1 143 ? 0.926 4.345 9.650 1.00 98.75 143 LEU A CA 1
ATOM 1112 C C . LEU A 1 143 ? 0.248 4.564 10.999 1.00 98.75 143 LEU A C 1
ATOM 1114 O O . LEU A 1 143 ? 0.830 4.241 12.029 1.00 98.75 143 LEU A O 1
ATOM 1118 N N . ASP A 1 144 ? -1.009 4.989 10.978 1.00 97.88 144 ASP A N 1
ATOM 1119 C CA . ASP A 1 144 ? -1.884 4.972 12.150 1.00 97.88 144 ASP A CA 1
ATOM 1120 C C . ASP A 1 144 ? -3.126 4.142 11.836 1.00 97.88 144 ASP A C 1
ATOM 1122 O O . ASP A 1 144 ? -3.748 4.337 10.795 1.00 97.88 144 ASP A O 1
ATOM 1126 N N . VAL A 1 145 ? -3.485 3.216 12.723 1.00 97.69 145 VAL A N 1
ATOM 1127 C CA . VAL A 1 145 ? -4.640 2.317 12.607 1.00 97.69 145 VAL A CA 1
ATOM 1128 C C . VAL A 1 145 ? -5.533 2.508 13.826 1.00 97.69 145 VAL A C 1
ATOM 1130 O O . VAL A 1 145 ? -5.073 2.398 14.961 1.00 97.69 145 VAL A O 1
ATOM 1133 N N . ILE A 1 146 ? -6.819 2.753 13.594 1.00 96.19 146 ILE A N 1
ATOM 1134 C CA . ILE A 1 146 ? -7.819 3.092 14.604 1.00 96.19 146 ILE A CA 1
ATOM 1135 C C . ILE A 1 146 ? -9.017 2.149 14.452 1.00 96.19 146 ILE A C 1
ATOM 1137 O O . ILE A 1 146 ? -9.654 2.077 13.398 1.00 96.19 146 ILE A O 1
ATOM 1141 N N . PHE A 1 147 ? -9.351 1.438 15.527 1.00 96.31 147 PHE A N 1
ATOM 1142 C CA . PHE A 1 147 ? -10.540 0.588 15.609 1.00 96.31 147 PHE A CA 1
ATOM 1143 C C . PHE A 1 147 ? -11.722 1.443 16.068 1.00 96.31 147 PHE A C 1
ATOM 1145 O O . PHE A 1 147 ? -12.088 1.423 17.243 1.00 96.31 147 PHE A O 1
ATOM 1152 N N . GLU A 1 148 ? -12.263 2.249 15.152 1.00 94.12 148 GLU A N 1
ATOM 1153 C CA . GLU A 1 148 ? -13.227 3.304 15.488 1.00 94.12 148 GLU A CA 1
ATOM 1154 C C . GLU A 1 148 ? -14.546 2.776 16.049 1.00 94.12 148 GLU A C 1
ATOM 1156 O O . GLU A 1 148 ? -15.062 3.289 17.035 1.00 94.12 148 GLU A O 1
ATOM 1161 N N . THR A 1 149 ?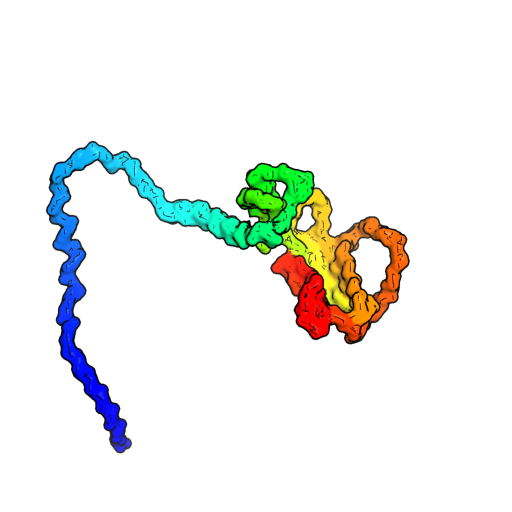 -15.128 1.773 15.392 1.00 94.88 149 THR A N 1
ATOM 1162 C CA . THR A 1 149 ? -16.386 1.153 15.827 1.00 94.88 149 THR A CA 1
ATOM 1163 C C . THR A 1 149 ? -16.386 -0.330 15.500 1.00 94.88 149 THR A C 1
ATOM 1165 O O . THR A 1 149 ? -15.520 -0.824 14.769 1.00 94.88 149 THR A O 1
ATOM 1168 N N . LYS A 1 150 ? -17.442 -1.026 15.936 1.00 96.56 150 LYS A N 1
ATOM 1169 C CA . LYS A 1 150 ? -17.675 -2.440 15.627 1.00 96.56 150 LYS A CA 1
ATOM 1170 C C . LYS A 1 150 ? -17.570 -2.765 14.132 1.00 96.56 150 LYS A C 1
ATOM 1172 O O . LYS A 1 150 ? -17.065 -3.826 13.779 1.00 96.56 150 LYS A O 1
ATOM 1177 N N . GLY A 1 151 ? -18.026 -1.867 13.259 1.00 96.06 151 GLY A N 1
ATOM 1178 C CA . GLY A 1 151 ? -18.056 -2.071 11.805 1.00 96.06 151 GLY A CA 1
ATOM 1179 C C . GLY A 1 151 ? -17.136 -1.155 10.999 1.00 96.06 151 GLY A C 1
ATOM 1180 O O . GLY A 1 151 ? -17.177 -1.214 9.775 1.00 96.06 151 GLY A O 1
ATOM 1181 N N . ARG A 1 152 ? -16.338 -0.297 11.647 1.00 95.44 152 ARG A N 1
ATOM 1182 C CA . ARG A 1 152 ? -15.512 0.706 10.961 1.00 95.44 152 ARG A CA 1
ATOM 1183 C C . ARG A 1 152 ? -14.074 0.672 11.455 1.00 95.44 152 ARG A C 1
ATOM 1185 O O . ARG A 1 152 ? -13.819 1.020 12.606 1.00 95.44 152 ARG A O 1
ATOM 1192 N N . LEU A 1 153 ? -13.179 0.259 10.563 1.00 96.81 153 LEU A N 1
ATOM 1193 C CA . LEU A 1 153 ? -11.732 0.395 10.681 1.00 96.81 153 LEU A CA 1
ATOM 1194 C C . LEU A 1 153 ? -11.309 1.672 9.954 1.00 96.81 153 LEU A C 1
ATOM 1196 O O . LEU A 1 153 ? -11.803 1.942 8.860 1.00 96.81 153 LEU A O 1
ATOM 1200 N N . HIS A 1 154 ? -10.372 2.417 10.522 1.00 96.06 154 HIS A N 1
ATOM 1201 C CA . HIS A 1 154 ? -9.749 3.556 9.861 1.00 96.06 154 HIS A CA 1
ATOM 1202 C C . HIS A 1 154 ? -8.235 3.408 9.949 1.00 96.06 154 HIS A C 1
ATOM 1204 O O . HIS A 1 154 ? -7.702 3.047 10.995 1.00 96.06 154 HIS A O 1
ATOM 1210 N N . PHE A 1 155 ? -7.532 3.662 8.852 1.00 97.25 155 PHE A N 1
ATOM 1211 C CA . PHE A 1 155 ? -6.085 3.791 8.869 1.00 97.25 155 PHE A CA 1
ATOM 1212 C C . PHE A 1 155 ? -5.646 4.972 8.010 1.00 97.25 155 PHE A C 1
ATOM 1214 O O . PHE A 1 155 ? -6.320 5.332 7.046 1.00 97.25 155 PHE A O 1
ATOM 1221 N N . THR A 1 156 ? -4.506 5.562 8.355 1.00 97.38 156 THR A N 1
ATOM 1222 C CA . THR A 1 156 ? -3.889 6.644 7.586 1.00 97.38 156 THR A CA 1
ATOM 1223 C C . THR A 1 156 ? -2.420 6.350 7.334 1.00 97.38 156 THR A C 1
ATOM 1225 O O . THR A 1 156 ? -1.768 5.684 8.134 1.00 97.38 156 THR A O 1
ATOM 1228 N N . LEU A 1 157 ? -1.919 6.854 6.209 1.00 98.38 157 LEU A N 1
ATOM 1229 C CA . LEU A 1 157 ? -0.513 6.845 5.829 1.00 98.38 157 LEU A CA 1
ATOM 1230 C C . LEU A 1 157 ? -0.095 8.299 5.624 1.00 98.38 157 LEU A C 1
ATOM 1232 O O . LEU A 1 157 ? -0.597 8.958 4.711 1.00 98.38 157 LEU A O 1
ATOM 1236 N N . LYS A 1 158 ? 0.763 8.826 6.496 1.00 98.31 158 LYS A N 1
ATOM 1237 C CA . LYS A 1 158 ? 1.117 10.252 6.522 1.00 98.31 158 LYS A CA 1
ATOM 1238 C C . LYS A 1 158 ? 2.622 10.462 6.412 1.00 98.31 158 LYS A C 1
ATOM 1240 O O . LYS A 1 158 ? 3.402 9.640 6.874 1.00 98.31 158 LYS A O 1
ATOM 1245 N N . ASP A 1 159 ? 3.022 11.587 5.824 1.00 98.44 159 ASP A N 1
ATOM 1246 C CA . ASP A 1 159 ? 4.393 12.093 5.945 1.00 98.44 159 ASP A CA 1
ATOM 1247 C C . ASP A 1 159 ? 4.555 12.653 7.372 1.00 98.44 159 ASP A C 1
ATOM 1249 O O . ASP A 1 159 ? 3.882 13.634 7.708 1.00 98.44 159 ASP A O 1
ATOM 1253 N N . PRO A 1 160 ? 5.387 12.041 8.236 1.00 97.56 160 PRO A N 1
ATOM 1254 C CA . PRO A 1 160 ? 5.561 12.514 9.606 1.00 97.56 160 PRO A CA 1
ATOM 1255 C C . PRO A 1 160 ? 6.378 13.812 9.682 1.00 97.56 160 PRO A C 1
ATOM 1257 O O . PRO A 1 160 ? 6.299 14.526 10.679 1.00 97.56 160 PRO A O 1
ATOM 1260 N N . ALA A 1 161 ? 7.166 14.135 8.652 1.00 97.75 161 ALA A N 1
ATOM 1261 C CA . ALA A 1 161 ? 8.021 15.317 8.628 1.00 97.75 161 ALA A CA 1
ATOM 1262 C C . ALA A 1 161 ? 7.290 16.555 8.095 1.00 97.75 161 ALA A C 1
ATOM 1264 O O . ALA A 1 161 ? 7.649 17.683 8.438 1.00 97.75 161 ALA A O 1
ATOM 1265 N N . ARG A 1 162 ? 6.283 16.372 7.233 1.00 97.38 162 ARG A N 1
ATOM 1266 C CA . ARG A 1 162 ? 5.560 17.480 6.597 1.00 97.38 162 ARG A CA 1
ATOM 1267 C C . ARG A 1 162 ? 4.069 17.206 6.521 1.00 97.38 162 ARG A C 1
ATOM 1269 O O . ARG A 1 162 ? 3.624 16.233 5.920 1.00 97.38 162 ARG A O 1
ATOM 1276 N N . LYS A 1 163 ? 3.274 18.150 7.025 1.00 97.25 163 LYS A N 1
ATOM 1277 C CA . LYS A 1 163 ? 1.819 18.110 6.870 1.00 97.25 163 LYS A CA 1
ATOM 1278 C C . LYS A 1 163 ? 1.448 18.223 5.389 1.00 97.25 163 LYS A C 1
ATOM 1280 O O . LYS A 1 163 ? 1.731 19.233 4.748 1.00 97.25 163 LYS A O 1
ATOM 1285 N N . ARG A 1 164 ? 0.793 17.190 4.861 1.00 97.81 164 ARG A N 1
ATOM 1286 C CA . ARG A 1 164 ? 0.226 17.183 3.507 1.00 97.81 164 ARG A CA 1
ATOM 1287 C C . ARG A 1 164 ? -1.224 17.662 3.534 1.00 97.81 164 ARG A C 1
ATOM 1289 O O . ARG A 1 164 ? -1.825 17.802 4.597 1.00 97.81 164 ARG A O 1
ATOM 1296 N N . TYR A 1 165 ? -1.767 17.946 2.355 1.00 97.75 165 TYR A N 1
ATOM 1297 C CA . TYR A 1 165 ? -3.181 18.268 2.215 1.00 97.75 165 TYR A CA 1
ATOM 1298 C C . TYR A 1 165 ? -4.044 17.109 2.740 1.00 97.75 165 TYR A C 1
ATOM 1300 O O . TYR A 1 165 ? -3.847 15.961 2.346 1.00 97.75 165 TYR A O 1
ATOM 1308 N N . GLU A 1 166 ? -5.001 17.434 3.605 1.00 96.81 166 GLU A N 1
ATOM 1309 C CA . GLU A 1 166 ? -6.056 16.534 4.067 1.00 96.81 166 GLU A CA 1
ATOM 1310 C C . GLU A 1 166 ? -7.394 17.174 3.691 1.00 96.81 166 GLU A C 1
ATOM 1312 O O . GLU A 1 166 ? -7.567 18.387 3.850 1.00 96.81 166 GLU 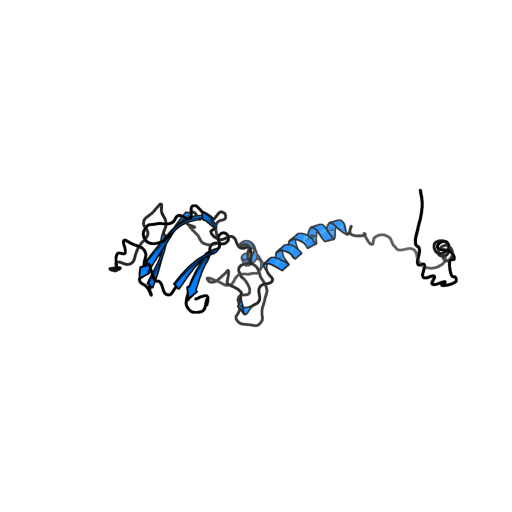A O 1
ATOM 1317 N N . VAL A 1 167 ? -8.324 16.373 3.165 1.00 97.44 167 VAL A N 1
ATOM 1318 C CA . VAL A 1 167 ? -9.662 16.858 2.808 1.00 97.44 167 VAL A CA 1
ATOM 1319 C C . VAL A 1 167 ? -10.342 17.383 4.079 1.00 97.44 167 VAL A C 1
ATOM 1321 O O . VAL A 1 167 ? -10.412 16.637 5.058 1.00 97.44 167 VAL A O 1
ATOM 1324 N N . PRO A 1 168 ? -10.853 18.630 4.098 1.00 95.50 168 PRO A N 1
ATOM 1325 C CA . PRO A 1 168 ? -11.552 19.174 5.258 1.00 95.50 168 PRO A CA 1
ATOM 1326 C C . PRO A 1 168 ? -12.904 18.478 5.446 1.00 95.50 168 PRO A C 1
ATOM 1328 O O . PRO A 1 168 ? -13.917 18.884 4.878 1.00 95.50 168 PRO A O 1
ATOM 1331 N N . LEU A 1 169 ? -12.907 17.399 6.221 1.00 93.69 169 LEU A N 1
ATOM 1332 C CA . LEU A 1 169 ? -14.097 16.633 6.557 1.00 93.69 169 LEU A CA 1
ATOM 1333 C C . LEU A 1 169 ? -14.119 16.367 8.060 1.00 93.69 169 LEU A C 1
ATOM 1335 O O . LEU A 1 169 ? -13.113 15.974 8.648 1.00 93.69 169 LEU A O 1
ATOM 1339 N N . GLU A 1 170 ? -15.284 16.546 8.671 1.00 89.06 170 GLU A N 1
ATOM 1340 C CA . GLU A 1 170 ? -15.499 16.146 10.056 1.00 89.06 170 GLU A CA 1
ATOM 1341 C C . GLU A 1 170 ? -15.522 14.617 10.148 1.00 89.06 170 GLU A C 1
ATOM 1343 O O . GLU A 1 170 ? -16.411 13.952 9.611 1.00 89.06 170 GLU A O 1
ATOM 1348 N N . THR A 1 171 ? -14.533 14.051 10.836 1.00 82.56 171 THR A N 1
ATOM 1349 C CA . THR A 1 171 ? -14.443 12.611 11.098 1.00 82.56 171 THR A CA 1
ATOM 1350 C C . THR A 1 171 ? -14.745 12.312 12.567 1.00 82.56 171 THR A C 1
ATOM 1352 O O . THR A 1 171 ? -14.289 13.061 13.439 1.00 82.56 171 THR A O 1
ATOM 1355 N N . PRO A 1 172 ? -15.442 11.205 12.886 1.00 80.31 172 PRO A N 1
ATOM 1356 C CA . PRO A 1 172 ? -15.645 10.775 14.266 1.00 80.31 172 PRO A CA 1
ATOM 1357 C C . PRO A 1 172 ? -14.313 10.644 15.016 1.00 80.31 172 PRO A C 1
ATOM 1359 O O . PRO A 1 172 ? -13.433 9.885 14.618 1.00 80.31 172 PRO A O 1
ATOM 1362 N N . LYS A 1 173 ? -14.155 11.379 16.119 1.00 80.94 173 LYS A N 1
ATOM 1363 C CA . LYS A 1 173 ? -12.951 11.292 16.954 1.00 80.94 173 LYS A CA 1
ATOM 1364 C C . LYS A 1 173 ? -13.085 10.103 17.897 1.00 80.94 173 LYS A C 1
ATOM 1366 O O . LYS A 1 173 ? -13.950 10.104 18.767 1.00 80.94 173 LYS A O 1
ATOM 1371 N N . THR A 1 174 ? -12.228 9.102 17.719 1.00 82.38 174 THR A N 1
ATOM 1372 C CA . THR A 1 174 ? -12.201 7.912 18.575 1.00 82.38 174 THR A CA 1
ATOM 1373 C C . THR A 1 174 ? -10.999 7.969 19.510 1.00 82.38 174 THR A C 1
ATOM 1375 O O . THR A 1 174 ? -9.860 8.005 19.050 1.00 82.38 174 THR A O 1
ATOM 1378 N N . THR A 1 175 ? -11.251 7.942 20.819 1.00 79.38 175 THR A N 1
ATOM 1379 C CA . THR A 1 175 ? -10.196 8.004 21.847 1.00 79.38 175 THR A CA 1
ATOM 1380 C C . THR A 1 175 ? -9.809 6.624 22.388 1.00 79.38 175 THR A C 1
ATOM 1382 O O . THR A 1 175 ? -8.704 6.457 22.892 1.00 79.38 175 THR A O 1
ATOM 1385 N N . SER A 1 176 ? -10.680 5.617 22.263 1.00 88.00 176 SER A N 1
ATOM 1386 C CA . SER A 1 176 ? -10.450 4.257 22.767 1.00 88.00 176 SER A CA 1
ATOM 1387 C C . SER A 1 176 ? -10.804 3.194 21.733 1.00 88.00 176 SER A C 1
ATOM 1389 O O . SER A 1 176 ? -11.729 3.367 20.946 1.00 88.00 176 SER A O 1
ATOM 1391 N N . LYS A 1 177 ? -10.080 2.077 21.761 1.00 89.69 177 LYS A N 1
ATOM 1392 C CA . LYS A 1 177 ? -10.271 0.941 20.855 1.00 89.69 177 LYS A CA 1
ATOM 1393 C C . LYS A 1 177 ? -11.648 0.303 21.062 1.00 89.69 177 LYS A C 1
ATOM 1395 O O . LYS A 1 177 ? -12.026 0.029 22.200 1.00 89.69 177 LYS A O 1
ATOM 1400 N N . GLU A 1 178 ? -12.359 -0.008 19.979 1.00 92.25 178 GLU A N 1
ATOM 1401 C CA . GLU A 1 178 ? -13.557 -0.846 20.060 1.00 92.25 178 GLU A CA 1
ATOM 1402 C C . GLU A 1 178 ? -13.210 -2.272 20.528 1.00 92.25 178 GLU A C 1
ATOM 1404 O O . GLU A 1 178 ? -12.312 -2.932 20.001 1.00 92.25 178 GLU A O 1
ATOM 1409 N N . SER A 1 179 ? -13.967 -2.759 21.510 1.00 85.31 179 SER A N 1
ATOM 1410 C CA . SER A 1 179 ? -13.767 -4.059 22.156 1.00 85.31 179 SER A CA 1
ATOM 1411 C C . SER A 1 179 ? -14.300 -5.246 21.344 1.00 85.31 179 SER A C 1
ATOM 1413 O O . SER A 1 179 ? -13.797 -6.358 21.492 1.00 85.31 179 SER A O 1
ATOM 1415 N N . SER A 1 180 ? -15.304 -5.027 20.486 1.00 93.06 180 SER A N 1
ATOM 1416 C CA . SER A 1 180 ? -16.072 -6.097 19.827 1.00 93.06 180 SER A CA 1
ATOM 1417 C C . SER A 1 180 ? -16.227 -5.905 18.310 1.00 93.06 180 SER A C 1
ATOM 1419 O O . SER A 1 180 ? -17.335 -5.849 17.773 1.00 93.06 180 SER A O 1
ATOM 1421 N N . THR A 1 181 ? -15.111 -5.788 17.590 1.00 97.19 181 THR A N 1
ATOM 1422 C CA . THR A 1 181 ? -15.110 -5.534 16.140 1.00 97.19 181 THR A CA 1
ATOM 1423 C C . THR A 1 181 ? -15.551 -6.734 15.299 1.00 97.19 181 THR A C 1
ATOM 1425 O O . THR A 1 181 ? -15.297 -7.882 15.632 1.00 97.19 181 THR A O 1
ATOM 1428 N N . LEU A 1 182 ? -16.193 -6.474 14.156 1.00 98.31 182 LEU A N 1
ATOM 1429 C CA . LEU A 1 182 ? -16.546 -7.487 13.145 1.00 98.31 182 LEU A CA 1
ATOM 1430 C C . LEU A 1 182 ? -15.360 -7.870 12.249 1.00 98.31 182 LEU A C 1
ATOM 1432 O O . LEU A 1 182 ? -15.458 -8.784 11.427 1.00 98.31 182 LEU A O 1
ATOM 1436 N N . TYR A 1 183 ? -14.252 -7.150 12.398 1.00 98.31 183 TYR A N 1
ATOM 1437 C CA . TYR A 1 183 ? -13.031 -7.289 11.624 1.00 98.31 183 TYR A CA 1
ATOM 1438 C C . TYR A 1 183 ? -11.823 -7.476 12.547 1.00 98.31 183 TYR A C 1
ATOM 1440 O O . TYR A 1 183 ? -11.832 -7.051 13.706 1.00 98.31 183 TYR A O 1
ATOM 1448 N N . SER A 1 184 ? -10.774 -8.110 12.045 1.00 97.44 184 SER A N 1
ATOM 1449 C CA . SER A 1 184 ? -9.445 -8.138 12.660 1.00 97.44 184 SER A CA 1
ATOM 1450 C C . SER A 1 184 ? -8.401 -7.674 11.646 1.00 97.44 184 SER A C 1
ATOM 1452 O O . SER A 1 184 ? -8.653 -7.681 10.442 1.00 97.44 184 SER A O 1
ATOM 1454 N N . VAL A 1 185 ? -7.250 -7.212 12.136 1.00 98.00 185 VAL A N 1
ATOM 1455 C CA . VAL A 1 185 ? -6.166 -6.676 11.302 1.00 98.00 185 VAL A CA 1
ATOM 1456 C C . VAL A 1 185 ? -4.888 -7.453 11.583 1.00 98.00 185 VAL A C 1
ATOM 1458 O O . VAL A 1 185 ? -4.555 -7.691 12.745 1.00 98.00 185 VAL A O 1
ATOM 1461 N N . GLN A 1 186 ? -4.176 -7.826 10.525 1.00 98.06 186 GLN A N 1
ATOM 1462 C CA . GLN A 1 186 ? -2.812 -8.344 10.578 1.00 98.06 186 GLN A CA 1
ATOM 1463 C C . GLN A 1 186 ? -1.906 -7.520 9.664 1.00 98.06 186 GLN A C 1
ATOM 1465 O O . GLN A 1 186 ? -2.378 -6.795 8.787 1.00 98.06 186 GLN A O 1
ATOM 1470 N N . PHE A 1 187 ? -0.597 -7.653 9.867 1.00 98.38 187 PHE A N 1
ATOM 1471 C CA . PHE A 1 187 ? 0.404 -6.938 9.089 1.00 98.38 187 PHE A CA 1
ATOM 1472 C C . PHE A 1 187 ? 1.393 -7.916 8.456 1.00 98.38 187 PHE A C 1
ATOM 1474 O O . PHE A 1 187 ? 1.955 -8.764 9.149 1.00 98.38 187 PHE A O 1
ATOM 1481 N N . SER A 1 188 ? 1.635 -7.764 7.155 1.00 97.94 188 SER A N 1
ATOM 1482 C CA . SER A 1 188 ? 2.852 -8.261 6.512 1.00 97.94 188 SER A CA 1
ATOM 1483 C C . SER A 1 188 ? 3.964 -7.248 6.756 1.00 97.94 188 SER A C 1
ATOM 1485 O O . SER A 1 188 ? 3.739 -6.045 6.621 1.00 97.94 188 SER A O 1
ATOM 1487 N N . ALA A 1 189 ? 5.145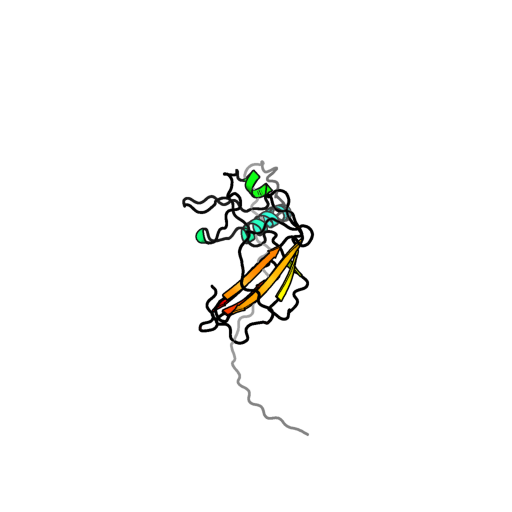 -7.719 7.153 1.00 96.62 189 ALA A N 1
ATOM 1488 C CA . ALA A 1 189 ? 6.230 -6.837 7.568 1.00 96.62 189 ALA A CA 1
ATOM 1489 C C . ALA A 1 189 ? 7.084 -6.330 6.398 1.00 96.62 189 ALA A C 1
ATOM 1491 O O . ALA A 1 189 ? 7.427 -5.149 6.362 1.00 96.62 189 ALA A O 1
ATOM 1492 N N . ASP A 1 190 ? 7.429 -7.219 5.466 1.00 96.25 190 ASP A N 1
ATOM 1493 C CA . ASP A 1 190 ? 8.314 -6.949 4.333 1.00 96.25 190 ASP A CA 1
ATOM 1494 C C . ASP A 1 190 ? 7.987 -7.901 3.163 1.00 96.25 190 ASP A C 1
ATOM 1496 O O . ASP A 1 190 ? 8.269 -9.097 3.264 1.00 96.25 190 ASP A O 1
ATOM 1500 N N . PRO A 1 191 ? 7.371 -7.409 2.074 1.00 96.69 191 PRO A N 1
ATOM 1501 C CA . PRO A 1 191 ? 6.852 -6.051 1.913 1.00 96.69 191 PRO A CA 1
ATOM 1502 C C . PRO A 1 191 ? 5.692 -5.763 2.883 1.00 96.69 191 PRO A C 1
ATOM 1504 O O . PRO A 1 191 ? 4.958 -6.668 3.294 1.00 96.69 191 PRO A O 1
ATOM 1507 N N . PHE A 1 192 ? 5.521 -4.491 3.248 1.00 98.25 192 PHE A N 1
ATOM 1508 C CA . PHE A 1 192 ? 4.419 -4.042 4.091 1.00 98.25 192 PHE A CA 1
ATOM 1509 C C . PHE A 1 192 ? 3.069 -4.371 3.448 1.00 98.25 192 PHE A C 1
ATOM 1511 O O . PHE A 1 192 ? 2.839 -4.083 2.274 1.00 98.25 192 PHE A O 1
ATOM 1518 N N . GLY A 1 193 ? 2.156 -4.905 4.254 1.00 97.88 193 GLY A N 1
ATOM 1519 C CA . GLY A 1 193 ? 0.752 -5.057 3.896 1.00 97.88 193 GLY A CA 1
ATOM 1520 C C . GLY A 1 193 ? -0.132 -4.964 5.131 1.00 97.88 193 GLY A C 1
ATOM 1521 O O . GLY A 1 193 ? 0.222 -5.494 6.182 1.00 97.88 193 GLY A O 1
ATOM 1522 N N . LEU A 1 194 ? -1.282 -4.306 5.005 1.00 98.44 194 LEU A N 1
ATOM 1523 C CA . LEU A 1 194 ? -2.340 -4.297 6.014 1.00 98.44 194 LEU A CA 1
ATOM 1524 C C . LEU A 1 194 ? -3.437 -5.246 5.538 1.00 98.44 194 LEU A C 1
ATOM 1526 O O . LEU A 1 194 ? -4.020 -5.034 4.480 1.00 98.44 194 LEU A O 1
ATOM 1530 N N . ILE A 1 195 ? -3.694 -6.299 6.309 1.00 98.56 195 ILE A N 1
ATOM 1531 C CA . ILE A 1 195 ? -4.604 -7.381 5.932 1.00 98.56 195 ILE A CA 1
ATOM 1532 C C . ILE A 1 195 ? -5.801 -7.339 6.873 1.00 98.56 195 ILE A C 1
ATOM 1534 O O . ILE A 1 195 ? -5.639 -7.468 8.089 1.00 98.56 195 ILE A O 1
ATOM 1538 N N . VAL A 1 196 ? -6.998 -7.157 6.320 1.00 98.56 196 VAL A N 1
ATOM 1539 C CA . VAL A 1 196 ? -8.243 -7.104 7.090 1.00 98.56 196 VAL A CA 1
ATOM 1540 C C . VAL A 1 196 ? -8.998 -8.409 6.906 1.00 98.56 196 VAL A C 1
ATOM 1542 O O . VAL A 1 196 ? -9.270 -8.829 5.786 1.00 98.56 196 VAL A O 1
ATOM 1545 N N . PHE A 1 197 ? -9.370 -9.038 8.014 1.00 98.56 197 PHE A N 1
ATOM 1546 C CA . PHE A 1 197 ? -10.167 -10.257 8.009 1.00 98.56 197 PHE A CA 1
ATOM 1547 C C . PHE A 1 197 ? -11.551 -9.984 8.573 1.00 98.56 197 PHE A C 1
ATOM 1549 O O . PHE A 1 197 ? -11.696 -9.319 9.601 1.00 98.56 197 PHE A O 1
ATOM 1556 N N . ARG A 1 198 ? -12.579 -10.569 7.962 1.00 98.44 198 ARG A N 1
ATOM 1557 C CA . ARG A 1 198 ? -13.900 -10.690 8.578 1.00 98.44 198 ARG A CA 1
ATOM 1558 C C . ARG A 1 198 ? -13.833 -11.724 9.700 1.00 98.44 198 ARG A C 1
ATOM 1560 O O . ARG A 1 198 ? -13.558 -12.894 9.446 1.00 98.44 198 ARG A O 1
ATOM 1567 N N . GLN A 1 199 ? -14.158 -11.334 10.933 1.00 97.31 199 GLN A N 1
ATOM 1568 C CA . GLN A 1 199 ? -14.040 -12.245 12.079 1.00 97.31 199 GLN A CA 1
ATOM 1569 C C . GLN A 1 199 ? -14.995 -13.441 12.008 1.00 97.31 199 GLN A C 1
ATOM 1571 O O . GLN A 1 199 ? -14.646 -14.525 12.458 1.00 97.31 199 GLN A O 1
ATOM 1576 N N . SER A 1 200 ? -16.188 -13.275 11.430 1.00 97.88 200 SER A N 1
ATOM 1577 C CA . SER A 1 200 ? -17.214 -14.327 11.443 1.00 97.88 200 SER A CA 1
ATOM 1578 C C . SER A 1 200 ? -16.860 -15.564 10.614 1.00 97.88 200 SER A C 1
ATOM 1580 O O . SER A 1 200 ? -17.407 -16.630 10.871 1.00 97.88 200 SER A O 1
ATOM 1582 N N . ASN A 1 201 ? -16.021 -15.426 9.583 1.00 97.88 201 ASN A N 1
ATOM 1583 C CA . ASN A 1 201 ? -15.695 -16.515 8.653 1.00 97.88 201 ASN A CA 1
ATOM 1584 C C . ASN A 1 201 ? -14.216 -16.564 8.226 1.00 97.88 201 ASN A C 1
ATOM 1586 O O . ASN A 1 201 ? -13.856 -17.421 7.426 1.00 97.88 201 ASN A O 1
ATOM 1590 N N . GLY A 1 202 ? -13.370 -15.650 8.711 1.00 97.50 202 GLY A N 1
ATOM 1591 C CA . GLY A 1 202 ? -11.947 -15.597 8.369 1.00 97.50 202 GLY A CA 1
ATOM 1592 C C . GLY A 1 202 ? -11.639 -15.122 6.945 1.00 97.50 202 GLY A C 1
ATOM 1593 O O . GLY A 1 202 ? -10.504 -15.261 6.502 1.00 97.50 202 GLY A O 1
ATOM 1594 N N . GLN A 1 203 ? -12.612 -14.572 6.214 1.00 98.44 203 GLN A N 1
ATOM 1595 C CA . GLN A 1 203 ? -12.396 -14.079 4.853 1.00 98.44 203 GLN A CA 1
ATOM 1596 C C . GLN A 1 203 ? -11.499 -12.832 4.849 1.00 98.44 203 GLN A C 1
ATOM 1598 O O . GLN A 1 203 ? -11.767 -11.892 5.598 1.00 98.44 203 GLN A O 1
ATOM 1603 N N . VAL A 1 204 ? -10.489 -12.807 3.973 1.00 98.25 204 VAL A N 1
ATOM 1604 C CA . VAL A 1 204 ? -9.707 -11.597 3.657 1.00 98.25 204 VAL A CA 1
ATOM 1605 C C . VAL A 1 204 ? -10.578 -10.649 2.829 1.00 98.25 204 VAL A C 1
ATOM 1607 O O . VAL A 1 204 ? -11.172 -11.085 1.840 1.00 98.25 204 VAL A O 1
ATOM 1610 N N . LEU A 1 205 ? -10.692 -9.396 3.273 1.00 96.62 205 LEU A N 1
ATOM 1611 C CA . LEU A 1 205 ? -11.504 -8.344 2.649 1.00 96.62 205 LEU A CA 1
ATOM 1612 C C . LEU A 1 205 ? -10.680 -7.434 1.737 1.00 96.62 205 LEU A C 1
ATOM 1614 O O . LEU A 1 205 ? -9.486 -7.221 2.047 1.00 96.62 205 LEU A O 1
#

Foldseek 3Di:
DDDDDDDDDDDDDDDDDDDPDDDPPDDPDDDDDDDDDDDDPPPPPVVVVCVVCVVVVVLVVQQPADQVRFDALCPPDDDDCVRLVVQVWAACDDPDPGHRRGHGPQRFAWFWDPWDADQFGTKTWTATDDDGPDPDDLRIWIKDWGQQEQEDIDIDTHNPVDDDDDPPDDDDDGDGYYPHHQWDWDFDGVRTDIWIARPVPRDTD

Secondary structure (DSSP, 8-state):
-------------------S--SSSS--S----S-----------HHHHHHHHHHHHHHHHHT---GGGPPBS-TTS---HHHHHHTT-EE---SSSS-SEE--TT----EEEEEEE-SSEEEEEEE-SS--SSTT--SEEEEEEEEEETTEEEEEEE-SSSPPP----------S--SS-SEEEEEEETTEEEEEEETTT--B-

Solvent-accessible surface area (backbone atoms only — not comparable to full-atom values): 13384 Å² total; per-residue (Å²): 133,89,81,88,89,85,86,86,84,88,81,90,78,82,86,87,89,83,81,97,81,86,87,85,85,83,88,86,86,84,85,81,91,82,81,97,81,87,86,79,82,77,78,72,56,68,65,60,54,49,70,62,43,51,64,56,54,54,53,49,59,43,48,67,59,59,63,94,73,52,48,62,66,45,86,89,52,93,68,57,64,67,60,28,42,73,66,67,30,29,70,53,88,60,98,62,95,49,59,35,35,17,58,28,82,77,53,85,52,37,26,61,39,78,77,39,82,51,70,24,39,36,36,29,39,32,40,40,90,60,82,68,89,60,83,86,70,72,46,57,29,34,38,41,38,36,34,60,38,45,88,39,79,47,71,50,81,40,54,77,90,49,91,70,95,70,84,95,67,95,68,89,86,64,80,53,44,48,90,70,46,52,53,47,79,48,72,44,50,77,59,52,42,83,44,42,27,35,61,90,78,65,46,77,108

Radius of gyration: 32.99 Å; Cα contacts (8 Å, |Δi|>4): 262; chains: 1; bounding box: 60×89×77 Å

InterPro domains:
  IPR000519 P-type trefoil domain [PF00088] (63-104)
  IPR000519 P-type trefoil domain [PS51448] (61-105)
  IPR000519 P-type trefoil domain [SM00018] (61-108)
  IPR000519 P-type trefoil domain [cd00111] (62-104)
  IPR011013 Galactose mutarotase-like domain superfamily [SSF74650] (84-205)
  IPR017957 P-type trefoil, conserved site [PS00025] (70-91)
  IPR017994 P-type trefoil, chordata [PTHR13826] (59-148)
  IPR044913 P-type trefoil domain superfamily [G3DSA:4.10.110.10] (56-107)
  IPR044913 P-type trefoil domain superfamily [SSF57492] (59-110)

Mean predicted aligned error: 14.57 Å